Protein AF-A0A9C5ZL58-F1 (afdb_monomer_lite)

Radius of gyration: 23.56 Å; chains: 1; bounding box: 54×59×70 Å

Sequence (287 aa):
MPKELPDSLLSDRIVTILMKYFHSIHEMISGISNEGSRTVAQLAFYDTLGGYLNYYLIPITKYSYYAGQVSLQTVENVILLHRNCKKYLNVNGNGWRAPIKDVLRKLKSIHIEPLHMDESKGCSEASFCLHLDINSDQFHYDKEKMIVPLPIVDPEDHNNFLNNIWLPFKHKQTYDLRSDSSAYVLVKFYETVSKCYQYEHIDQNCFNNKFRNWLLENIHVHMNDEQFYPGLGAVLRIYEILKYDKKYTRHDEQYAGEEDANFDYKNADVNPEDENRSYMVESDSHG

Structure (mmCIF, N/CA/C/O backbone):
data_AF-A0A9C5ZL58-F1
#
_entry.id   AF-A0A9C5ZL58-F1
#
loop_
_atom_site.group_PDB
_atom_site.id
_atom_site.type_symbol
_atom_site.label_atom_id
_atom_site.label_alt_id
_atom_site.label_comp_id
_atom_site.label_asym_id
_atom_site.label_entity_id
_atom_site.label_seq_id
_atom_site.pdbx_PDB_ins_code
_atom_site.Cartn_x
_atom_site.Cartn_y
_atom_site.Cartn_z
_atom_site.occupancy
_atom_site.B_iso_or_equiv
_atom_site.auth_seq_id
_atom_site.auth_comp_id
_atom_site.auth_asym_id
_atom_site.auth_atom_id
_atom_site.pdbx_PDB_model_num
ATOM 1 N N . MET A 1 1 ? -23.114 0.728 13.364 1.00 61.00 1 MET A N 1
ATOM 2 C CA . MET A 1 1 ? -22.138 0.542 12.266 1.00 61.00 1 MET A CA 1
ATOM 3 C C . MET A 1 1 ? -22.862 0.568 10.928 1.00 61.00 1 MET A C 1
ATOM 5 O O . MET A 1 1 ? -24.072 0.346 10.953 1.00 61.00 1 MET A O 1
ATOM 9 N N . PRO A 1 2 ? -22.188 0.886 9.802 1.00 62.44 2 PRO A N 1
ATOM 10 C CA . PRO A 1 2 ? -22.800 0.789 8.476 1.00 62.44 2 PRO A CA 1
ATOM 11 C C . PRO A 1 2 ? -23.436 -0.593 8.291 1.00 62.44 2 PRO A C 1
ATOM 13 O O . PRO A 1 2 ? -22.824 -1.595 8.655 1.00 62.44 2 PRO A O 1
ATOM 16 N N . LYS A 1 3 ? -24.680 -0.642 7.798 1.00 61.75 3 LYS A N 1
ATOM 17 C CA . LYS A 1 3 ? -25.404 -1.910 7.588 1.00 61.75 3 LYS A CA 1
ATOM 18 C C . LYS A 1 3 ? -24.830 -2.718 6.423 1.00 61.75 3 LYS A C 1
ATOM 20 O O . LYS A 1 3 ? -24.927 -3.937 6.431 1.00 61.75 3 LYS A O 1
ATOM 25 N N . GLU A 1 4 ? -24.219 -2.028 5.467 1.00 73.38 4 GLU A N 1
ATOM 26 C CA . GLU A 1 4 ? -23.550 -2.607 4.310 1.00 73.38 4 GLU A CA 1
ATOM 27 C C . GLU A 1 4 ? -22.135 -2.037 4.233 1.00 73.38 4 GLU A C 1
ATOM 29 O O . GLU A 1 4 ? -21.917 -0.836 4.428 1.00 73.38 4 GLU A O 1
ATOM 34 N N . LEU A 1 5 ? -21.173 -2.924 3.998 1.00 78.94 5 LEU A N 1
ATOM 35 C CA . LEU A 1 5 ? -19.795 -2.556 3.714 1.00 78.94 5 LEU A CA 1
ATOM 36 C C . LEU A 1 5 ? -19.712 -2.213 2.222 1.00 78.94 5 LEU A C 1
ATOM 38 O O . LEU A 1 5 ? -20.223 -2.991 1.419 1.00 78.94 5 LEU A O 1
ATOM 42 N N . PRO A 1 6 ? -19.112 -1.079 1.820 1.00 79.31 6 PRO A N 1
ATOM 43 C CA . PRO A 1 6 ? -18.903 -0.806 0.405 1.00 79.31 6 PRO A CA 1
ATOM 44 C C . PRO A 1 6 ? -18.155 -1.955 -0.293 1.00 79.31 6 PRO A C 1
ATOM 46 O O . PRO A 1 6 ? -17.041 -2.312 0.088 1.00 79.31 6 PRO A O 1
ATOM 49 N N . ASP A 1 7 ? -18.742 -2.505 -1.354 1.00 84.38 7 ASP A N 1
ATOM 50 C CA . ASP A 1 7 ? -18.133 -3.575 -2.159 1.00 84.38 7 ASP A CA 1
ATOM 51 C C . ASP A 1 7 ? -17.225 -3.012 -3.279 1.00 84.38 7 ASP A C 1
ATOM 53 O O . ASP A 1 7 ? -17.104 -3.591 -4.364 1.00 84.38 7 ASP A O 1
ATOM 57 N N . SER A 1 8 ? -16.598 -1.858 -3.029 1.00 89.62 8 SER A N 1
ATOM 58 C CA . SER A 1 8 ? -15.648 -1.190 -3.922 1.00 89.62 8 SER A CA 1
ATOM 59 C C . SER A 1 8 ? -14.457 -0.620 -3.154 1.00 89.62 8 SER A C 1
ATOM 61 O O . SER A 1 8 ? -14.495 -0.471 -1.931 1.00 89.62 8 SER A O 1
ATOM 63 N N . LEU A 1 9 ? -13.413 -0.233 -3.888 1.00 92.81 9 LEU A N 1
ATOM 64 C CA . LEU A 1 9 ? -12.380 0.645 -3.343 1.00 92.81 9 LEU A CA 1
ATOM 65 C C . LEU A 1 9 ? -12.997 1.997 -2.934 1.00 92.81 9 LEU A C 1
ATOM 67 O O . LEU A 1 9 ? -14.071 2.387 -3.413 1.00 92.81 9 LEU A O 1
ATOM 71 N N . LEU A 1 10 ? -12.347 2.673 -1.991 1.00 94.69 10 LEU A N 1
ATOM 72 C CA . LEU A 1 10 ? -12.825 3.913 -1.388 1.00 94.69 10 LEU A CA 1
ATOM 73 C C . LEU A 1 10 ? -12.080 5.115 -1.962 1.00 94.69 10 LEU A C 1
ATOM 75 O O . LEU A 1 10 ? -10.949 5.008 -2.412 1.00 94.69 10 LEU A O 1
ATOM 79 N N . SER A 1 11 ? -12.705 6.286 -1.866 1.00 95.38 11 SER A N 1
ATOM 80 C CA . SER A 1 11 ? -12.047 7.572 -2.108 1.00 95.38 11 SER A CA 1
ATOM 81 C C . SER A 1 11 ? -11.837 8.333 -0.804 1.00 95.38 11 SER A C 1
ATOM 83 O O . SER A 1 11 ? -12.556 8.099 0.175 1.00 95.38 11 SER A O 1
ATOM 85 N N . ASP A 1 12 ? -10.928 9.314 -0.808 1.00 96.44 12 ASP A N 1
ATOM 86 C CA . ASP A 1 12 ? -10.719 10.235 0.323 1.00 96.44 12 ASP A CA 1
ATOM 87 C C . ASP A 1 12 ? -12.035 10.809 0.856 1.00 96.44 12 ASP A C 1
ATOM 89 O O . ASP A 1 12 ? -12.255 10.877 2.067 1.00 96.44 12 ASP A O 1
ATOM 93 N N . ARG A 1 13 ? -12.955 11.172 -0.046 1.00 95.69 13 ARG A N 1
ATOM 94 C CA . ARG A 1 13 ? -14.271 11.710 0.311 1.00 95.69 13 ARG A CA 1
ATOM 95 C C . ARG A 1 13 ? -15.075 10.729 1.163 1.00 95.69 13 ARG A C 1
ATOM 97 O O . ARG A 1 13 ? -15.638 11.136 2.178 1.00 95.69 13 ARG A O 1
ATOM 104 N N . ILE A 1 14 ? -15.153 9.463 0.755 1.00 94.19 14 ILE A N 1
ATOM 105 C CA . ILE A 1 14 ? -15.941 8.449 1.470 1.00 94.19 14 ILE A CA 1
ATOM 106 C C . ILE A 1 14 ? -15.308 8.135 2.824 1.00 94.19 14 ILE A C 1
ATOM 108 O O . ILE A 1 14 ? -16.013 8.139 3.835 1.00 94.19 14 ILE A O 1
ATOM 112 N N . VAL A 1 15 ? -13.986 7.946 2.872 1.00 96.06 15 VAL A N 1
ATOM 113 C CA . VAL A 1 15 ? -13.279 7.699 4.137 1.00 96.06 15 VAL A CA 1
ATOM 114 C C . VAL A 1 15 ? -13.461 8.883 5.088 1.00 96.06 15 VAL A C 1
ATOM 116 O O . VAL A 1 15 ? -13.802 8.691 6.252 1.00 96.06 15 VAL A O 1
ATOM 119 N N . THR A 1 16 ? -13.356 10.118 4.591 1.00 95.31 16 THR A N 1
ATOM 120 C CA . THR A 1 16 ? -13.580 11.333 5.390 1.00 95.31 16 THR A CA 1
ATOM 121 C C . THR A 1 16 ? -14.993 11.395 5.972 1.00 95.31 16 THR A C 1
ATOM 123 O O . THR A 1 16 ? -15.161 11.773 7.131 1.00 95.31 16 THR A O 1
ATOM 126 N N . ILE A 1 17 ? -16.021 11.017 5.205 1.00 95.19 17 ILE A N 1
ATOM 127 C CA . ILE A 1 17 ? -17.405 10.960 5.703 1.00 95.19 17 ILE A CA 1
ATOM 128 C C . ILE A 1 17 ? -17.534 9.934 6.833 1.00 95.19 17 ILE A C 1
ATOM 130 O O . ILE A 1 17 ? -18.126 10.247 7.865 1.00 95.19 17 ILE A O 1
ATOM 134 N N . LEU A 1 18 ? -16.947 8.743 6.677 1.00 94.94 18 LEU A N 1
ATOM 135 C CA . LEU A 1 18 ? -16.952 7.711 7.719 1.00 94.94 18 LEU A CA 1
ATOM 136 C C . LEU A 1 18 ? -16.241 8.188 8.992 1.00 94.94 18 LEU A C 1
ATOM 138 O O . LEU A 1 18 ? -16.778 8.048 10.088 1.00 94.94 18 LEU A O 1
ATOM 142 N N . MET A 1 19 ? -15.073 8.814 8.851 1.00 95.19 19 MET A N 1
ATOM 143 C CA . MET A 1 19 ? -14.311 9.355 9.980 1.00 95.19 19 MET A CA 1
ATOM 144 C C . MET A 1 19 ? -15.095 10.439 10.730 1.00 95.19 19 MET A C 1
ATOM 146 O O . MET A 1 19 ? -15.158 10.410 11.958 1.00 95.19 19 MET A O 1
ATOM 150 N N . LYS A 1 20 ? -15.760 11.351 10.006 1.00 95.88 20 LYS A N 1
ATOM 151 C CA . LYS A 1 20 ? -16.648 12.363 10.604 1.00 95.88 20 LYS A CA 1
ATOM 152 C C . LYS A 1 20 ? -17.836 11.730 11.321 1.00 95.88 20 LYS A C 1
ATOM 154 O O . LYS A 1 20 ? -18.156 12.139 12.428 1.00 95.88 20 LYS A O 1
ATOM 159 N N . TYR A 1 21 ? -18.450 10.709 10.727 1.00 95.50 21 TYR A N 1
ATOM 160 C CA . TYR A 1 21 ? -19.542 9.968 11.354 1.00 95.50 21 TYR A CA 1
ATOM 161 C C . TYR A 1 21 ? -19.116 9.339 12.691 1.00 95.50 21 TYR A C 1
ATOM 163 O O . TYR A 1 21 ? -19.815 9.491 13.693 1.00 95.50 21 TYR A O 1
ATOM 171 N N . PHE A 1 22 ? -17.949 8.691 12.743 1.00 96.00 22 PHE A N 1
ATOM 172 C CA . PHE A 1 22 ? -17.424 8.132 13.992 1.00 96.00 22 PHE A CA 1
ATOM 173 C C . PHE A 1 22 ? -17.097 9.213 15.023 1.00 96.00 22 PHE A C 1
ATOM 175 O O . PHE A 1 22 ? -17.387 9.033 16.205 1.00 96.00 22 PHE A O 1
ATOM 182 N N . HIS A 1 23 ? -16.555 10.349 14.581 1.00 96.25 23 HIS A N 1
ATOM 183 C CA . HIS A 1 23 ? -16.300 11.490 15.455 1.00 96.25 23 HIS A CA 1
ATOM 184 C C . HIS A 1 23 ? -17.592 12.029 16.085 1.00 96.25 23 HIS A C 1
ATOM 186 O O . HIS A 1 23 ? -17.655 12.172 17.302 1.00 96.25 23 HIS A O 1
ATOM 192 N N . SER A 1 24 ? -18.658 12.213 15.301 1.00 97.12 24 SER A N 1
ATOM 193 C CA . SER A 1 24 ? -19.949 12.686 15.820 1.00 97.12 24 SER A CA 1
ATOM 194 C C . SER A 1 24 ? -20.572 11.731 16.843 1.00 97.12 24 SER A C 1
ATOM 196 O O . SER A 1 24 ? -21.181 12.180 17.813 1.00 97.12 24 SER A O 1
ATOM 198 N N . ILE A 1 25 ? -20.407 10.412 16.676 1.00 96.31 25 ILE A N 1
ATOM 199 C CA . ILE A 1 25 ? -20.846 9.442 17.695 1.00 96.31 25 ILE A CA 1
ATOM 200 C C . ILE A 1 25 ? -20.029 9.605 18.977 1.00 96.31 25 ILE A C 1
ATOM 202 O O . ILE A 1 25 ? -20.598 9.625 20.067 1.00 96.31 25 ILE A O 1
ATOM 206 N N . HIS A 1 26 ? -18.706 9.739 18.862 1.00 95.50 26 HIS A N 1
ATOM 207 C CA . HIS A 1 26 ? -17.846 9.961 20.020 1.00 95.50 26 HIS A CA 1
ATOM 208 C C . HIS A 1 26 ? -18.230 11.233 20.792 1.00 95.50 26 HIS A C 1
ATOM 210 O O . HIS A 1 26 ? -18.304 11.194 22.022 1.00 95.50 26 HIS A O 1
ATOM 216 N N . GLU A 1 27 ? -18.508 12.340 20.098 1.00 96.88 27 GLU A N 1
ATOM 217 C CA . GLU A 1 27 ? -18.957 13.594 20.718 1.00 96.88 27 GLU A CA 1
ATOM 218 C C . GLU A 1 27 ? -20.294 13.414 21.447 1.00 96.88 27 GLU A C 1
ATOM 220 O O . GLU A 1 27 ? -20.431 13.815 22.605 1.00 96.88 27 GLU A O 1
ATOM 225 N N . MET A 1 28 ? -21.253 12.732 20.813 1.00 96.12 28 MET A N 1
ATOM 226 C CA . MET A 1 28 ? -22.555 12.436 21.414 1.00 96.12 28 MET A CA 1
ATOM 227 C C . MET A 1 28 ? -22.419 11.605 22.695 1.00 96.12 28 MET A C 1
ATOM 229 O O . MET A 1 28 ? -23.029 11.933 23.712 1.00 96.12 28 MET A O 1
ATOM 233 N N . ILE A 1 29 ? -21.595 10.554 22.671 1.00 96.25 29 ILE A N 1
ATOM 234 C CA . ILE A 1 29 ? -21.345 9.710 23.845 1.00 96.25 29 ILE A CA 1
ATOM 235 C C . ILE A 1 29 ? -20.630 10.510 24.940 1.00 96.25 29 ILE A C 1
ATOM 237 O O . ILE A 1 29 ? -20.968 10.393 26.117 1.00 96.25 29 ILE A O 1
ATOM 241 N N . SER A 1 30 ? -19.660 11.348 24.575 1.00 93.50 30 SER A N 1
ATOM 242 C CA . SER A 1 30 ? -18.911 12.168 25.533 1.00 93.50 30 SER A CA 1
ATOM 243 C C . SER A 1 30 ? -19.793 13.188 26.263 1.00 93.50 30 SER A C 1
ATOM 245 O O . SER A 1 30 ? -19.503 13.523 27.413 1.00 93.50 30 SER A O 1
ATOM 247 N N . GLY A 1 31 ? -20.898 13.616 25.642 1.00 95.00 31 GLY A N 1
ATOM 248 C CA . GLY A 1 31 ? -21.915 14.482 26.241 1.00 95.00 31 GLY A CA 1
ATOM 249 C C . GLY A 1 31 ? -22.853 13.806 27.253 1.00 95.00 31 GLY A C 1
ATOM 250 O O . GLY A 1 31 ? -23.632 14.502 27.905 1.00 95.00 31 GLY A O 1
ATOM 251 N N . ILE A 1 32 ? -22.801 12.477 27.424 1.00 95.81 32 ILE A N 1
ATOM 252 C CA . ILE A 1 32 ? -23.631 11.763 28.409 1.00 95.81 32 ILE A CA 1
ATOM 253 C C . ILE A 1 32 ? -23.259 12.218 29.829 1.00 95.81 32 ILE A C 1
ATOM 255 O O . ILE A 1 32 ? -22.113 12.086 30.260 1.00 95.81 32 ILE A O 1
ATOM 259 N N . SER A 1 33 ? -24.246 12.723 30.579 1.00 94.81 33 SER A N 1
ATOM 260 C CA . SER A 1 33 ? -24.026 13.294 31.918 1.00 94.81 33 SER A CA 1
ATOM 261 C C . SER A 1 33 ? -23.710 12.245 32.987 1.00 94.81 33 SER A C 1
ATOM 263 O O . SER A 1 33 ? -22.953 12.517 33.914 1.00 94.81 33 SER A O 1
ATOM 265 N N . ASN A 1 34 ? -24.292 11.047 32.880 1.00 96.25 34 ASN A N 1
ATOM 266 C CA . ASN A 1 34 ? -24.032 9.959 33.817 1.00 96.25 34 ASN A CA 1
ATOM 267 C C . ASN A 1 34 ? -22.699 9.276 33.480 1.00 96.25 34 ASN A C 1
ATOM 269 O O . ASN A 1 34 ? -22.575 8.641 32.434 1.00 96.25 34 ASN A O 1
ATOM 273 N N . GLU A 1 35 ? -21.725 9.371 34.384 1.00 94.69 35 GLU A N 1
ATOM 274 C CA . GLU A 1 35 ? -20.371 8.854 34.165 1.00 94.69 35 GLU A CA 1
ATOM 275 C C . GLU A 1 35 ? -20.337 7.342 33.903 1.00 94.69 35 GLU A C 1
ATOM 277 O O . GLU A 1 35 ? -19.689 6.909 32.955 1.00 94.69 35 GLU A O 1
ATOM 282 N N . GLY A 1 36 ? -21.076 6.542 34.678 1.00 95.69 36 GLY A N 1
ATOM 283 C CA . GLY A 1 36 ? -21.118 5.088 34.491 1.00 95.69 36 GLY A CA 1
ATOM 284 C C . GLY A 1 36 ? -21.665 4.691 33.117 1.00 95.69 36 GLY A C 1
ATOM 285 O O . GLY A 1 36 ? -21.068 3.879 32.412 1.00 95.69 36 GLY A O 1
ATOM 286 N N . SER A 1 37 ? -22.759 5.329 32.697 1.00 95.69 37 SER A N 1
ATOM 287 C CA . SER A 1 37 ? -23.377 5.108 31.384 1.00 95.69 37 SER A CA 1
ATOM 288 C C . SER A 1 37 ? -22.463 5.567 30.250 1.00 95.69 37 SER A C 1
ATOM 290 O O . SER A 1 37 ? -22.329 4.868 29.248 1.00 95.69 37 SER A O 1
ATOM 292 N N . ARG A 1 38 ? -21.794 6.716 30.421 1.00 96.88 38 ARG A N 1
ATOM 293 C CA . ARG A 1 38 ? -20.810 7.235 29.467 1.00 96.88 38 ARG A CA 1
ATOM 294 C C . ARG A 1 38 ? -19.660 6.255 29.281 1.00 96.88 38 ARG A C 1
ATOM 296 O O . ARG A 1 38 ? -19.345 5.922 28.145 1.00 96.88 38 ARG A O 1
ATOM 303 N N . THR A 1 39 ? -19.070 5.765 30.367 1.00 96.62 39 THR A N 1
ATOM 304 C CA . THR A 1 39 ? -17.938 4.831 30.316 1.00 96.62 39 THR A CA 1
ATOM 305 C C . THR A 1 39 ? -18.313 3.541 29.593 1.00 96.62 39 THR A C 1
ATOM 307 O O . THR A 1 39 ? -17.611 3.134 28.670 1.00 96.62 39 THR A O 1
ATOM 310 N N . VAL A 1 40 ? -19.452 2.927 29.934 1.00 96.81 40 VAL A N 1
ATOM 311 C CA . VAL A 1 40 ? -19.917 1.706 29.252 1.00 96.81 40 VAL A CA 1
ATOM 312 C C . VAL A 1 40 ? -20.172 1.968 27.764 1.00 96.81 40 VAL A C 1
ATOM 314 O O . VAL A 1 40 ? -19.736 1.184 26.921 1.00 96.81 40 VAL A O 1
ATOM 317 N N . ALA A 1 41 ? -20.817 3.087 27.423 1.00 97.12 41 ALA A N 1
ATOM 318 C CA . ALA A 1 41 ? -21.075 3.458 26.035 1.00 97.12 41 ALA A CA 1
ATOM 319 C C . ALA A 1 41 ? -19.780 3.708 25.242 1.00 97.12 41 ALA A C 1
ATOM 321 O O . ALA A 1 41 ? -19.677 3.271 24.097 1.00 97.12 41 ALA A O 1
ATOM 322 N N . GLN A 1 42 ? -18.779 4.365 25.839 1.00 97.12 42 GLN A N 1
ATOM 323 C CA . GLN A 1 42 ? -17.478 4.591 25.202 1.00 97.12 42 GLN A CA 1
ATOM 324 C C . GLN A 1 42 ? -16.741 3.273 24.954 1.00 97.12 42 GLN A C 1
ATOM 326 O O . GLN A 1 42 ? -16.265 3.060 23.840 1.00 97.12 42 GLN A O 1
ATOM 331 N N . LEU A 1 43 ? -16.684 2.374 25.943 1.00 96.38 43 LEU A N 1
ATOM 332 C CA . LEU A 1 43 ? -16.054 1.059 25.790 1.00 96.38 43 LEU A CA 1
ATOM 333 C C . LEU A 1 43 ? -16.714 0.254 24.663 1.00 96.38 43 LEU A C 1
ATOM 335 O O . LEU A 1 43 ? -16.028 -0.199 23.751 1.00 96.38 43 LEU A O 1
ATOM 339 N N . ALA A 1 44 ? -18.046 0.151 24.671 1.00 96.38 44 ALA A N 1
ATOM 340 C CA . ALA A 1 44 ? -18.784 -0.569 23.634 1.00 96.38 44 ALA A CA 1
ATOM 341 C C . ALA A 1 44 ? -18.582 0.047 22.238 1.00 96.38 44 ALA A C 1
ATOM 343 O O . ALA A 1 44 ? -18.417 -0.671 21.246 1.00 96.38 44 ALA A O 1
ATOM 344 N N . PHE A 1 45 ? -18.567 1.380 22.148 1.00 97.12 45 PHE A N 1
ATOM 345 C CA . PHE A 1 45 ? -18.332 2.087 20.894 1.00 97.12 45 PHE A CA 1
ATOM 346 C C . PHE A 1 45 ? -16.933 1.823 20.341 1.00 97.12 45 PHE A C 1
ATOM 348 O O . PHE A 1 45 ? -16.812 1.449 19.175 1.00 97.12 45 PHE A O 1
ATOM 355 N N . TYR A 1 46 ? -15.890 1.994 21.157 1.00 97.19 46 TYR A N 1
ATOM 356 C CA . TYR A 1 46 ? -14.513 1.801 20.713 1.00 97.19 46 TYR A CA 1
ATOM 357 C C . TYR A 1 46 ? -14.196 0.340 20.404 1.00 97.19 46 TYR A C 1
ATOM 359 O O . TYR A 1 46 ? -13.408 0.096 19.494 1.00 97.19 46 TYR A O 1
ATOM 367 N N . ASP A 1 47 ? -14.815 -0.619 21.098 1.00 95.88 47 ASP A N 1
ATOM 368 C CA . ASP A 1 47 ? -14.651 -2.042 20.786 1.00 95.88 47 ASP A CA 1
ATOM 369 C C . ASP A 1 47 ? -15.264 -2.377 19.421 1.00 95.88 47 ASP A C 1
ATOM 371 O O . ASP A 1 47 ? -14.600 -2.919 18.535 1.00 95.88 47 ASP A O 1
ATOM 375 N N . THR A 1 48 ? -16.496 -1.914 19.187 1.00 95.75 48 THR A N 1
ATOM 376 C CA . THR A 1 48 ? -17.171 -2.091 17.894 1.00 95.75 48 THR A CA 1
ATOM 377 C C . THR A 1 48 ? -16.418 -1.376 16.766 1.00 95.75 48 THR A C 1
ATOM 379 O O . THR A 1 48 ? -16.267 -1.917 15.668 1.00 95.75 48 THR A O 1
ATOM 382 N N . LEU A 1 49 ? -15.960 -0.141 17.006 1.00 96.88 49 LEU A N 1
ATOM 383 C CA . LEU A 1 49 ? -15.221 0.659 16.028 1.00 96.88 49 LEU A CA 1
ATOM 384 C C . LEU A 1 49 ? -13.874 0.018 15.712 1.00 96.88 49 LEU A C 1
ATOM 386 O O . LEU A 1 49 ? -13.559 -0.159 14.540 1.00 96.88 49 LEU A O 1
ATOM 390 N N . GLY A 1 50 ? -13.115 -0.376 16.731 1.00 96.88 50 GLY A N 1
ATOM 391 C CA . GLY A 1 50 ? -11.846 -1.072 16.566 1.00 96.88 50 GLY A CA 1
ATOM 392 C C . GLY A 1 50 ? -11.997 -2.341 15.731 1.00 96.88 50 GLY A C 1
ATOM 393 O O . GLY A 1 50 ? -11.282 -2.499 14.744 1.00 96.88 50 GLY A O 1
ATOM 394 N N . GLY A 1 51 ? -13.008 -3.165 16.023 1.00 96.12 51 GLY A N 1
ATOM 395 C CA . GLY A 1 51 ? -13.322 -4.355 15.230 1.00 96.12 51 GLY A CA 1
ATOM 396 C C . GLY A 1 51 ? -13.663 -4.052 13.766 1.00 96.12 51 GLY A C 1
ATOM 397 O O . GLY A 1 51 ? -13.165 -4.728 12.865 1.00 96.12 51 GLY A O 1
ATOM 398 N N . TYR A 1 52 ? -14.457 -3.009 13.504 1.00 96.00 52 TYR A N 1
ATOM 399 C CA . TYR A 1 52 ? -14.774 -2.561 12.141 1.00 96.00 52 TYR A CA 1
ATOM 400 C C . TYR A 1 52 ? -13.533 -2.067 11.380 1.00 96.00 52 TYR A C 1
ATOM 402 O O . TYR A 1 52 ? -13.339 -2.407 10.209 1.00 96.00 52 TYR A O 1
ATOM 410 N N . LEU A 1 53 ? -12.682 -1.277 12.042 1.00 96.50 53 LEU A N 1
ATOM 411 C CA . LEU A 1 53 ? -11.441 -0.763 11.465 1.00 96.50 53 LEU A CA 1
ATOM 412 C C . LEU A 1 53 ? -10.476 -1.903 11.132 1.00 96.50 53 LEU A C 1
ATOM 414 O O . LEU A 1 53 ? -9.943 -1.928 10.024 1.00 96.50 53 LEU A O 1
ATOM 418 N N . ASN A 1 54 ? -10.302 -2.845 12.062 1.00 95.69 54 ASN A N 1
ATOM 419 C CA . ASN A 1 54 ? -9.407 -3.989 11.922 1.00 95.69 54 ASN A CA 1
ATOM 420 C C . ASN A 1 54 ? -9.839 -4.919 10.785 1.00 95.69 54 ASN A C 1
ATOM 422 O O . ASN A 1 54 ? -9.040 -5.255 9.916 1.00 95.69 54 ASN A O 1
ATOM 426 N N . TYR A 1 55 ? -11.117 -5.309 10.776 1.00 94.69 55 TYR A N 1
ATOM 427 C CA . TYR A 1 55 ? -11.642 -6.249 9.792 1.00 94.69 55 TYR A CA 1
ATOM 428 C C . TYR A 1 55 ? -11.695 -5.653 8.386 1.00 94.69 55 TYR A C 1
ATOM 430 O O . TYR A 1 55 ? -11.310 -6.322 7.433 1.00 94.69 55 TYR A O 1
ATOM 438 N N . TYR A 1 56 ? -12.206 -4.426 8.247 1.00 94.50 56 TYR A N 1
ATOM 439 C CA . TYR A 1 56 ? -12.612 -3.887 6.951 1.00 94.50 56 TYR A CA 1
ATOM 440 C C . TYR A 1 56 ? -11.895 -2.586 6.593 1.00 94.50 56 TYR A C 1
ATOM 442 O O . TYR A 1 56 ? -11.216 -2.530 5.568 1.00 94.50 56 TYR A O 1
ATOM 450 N N . LEU A 1 57 ? -12.027 -1.524 7.400 1.00 95.81 57 LEU A N 1
ATOM 451 C CA . LEU A 1 57 ? -11.653 -0.192 6.910 1.00 95.81 57 LEU A CA 1
ATOM 452 C C . LEU A 1 57 ? -10.149 -0.062 6.650 1.00 95.81 57 LEU A C 1
ATOM 454 O O . LEU A 1 57 ? -9.779 0.550 5.651 1.00 95.81 57 LEU A O 1
ATOM 458 N N . ILE A 1 58 ? -9.287 -0.638 7.494 1.00 96.69 58 ILE A N 1
ATOM 459 C CA . ILE A 1 58 ? -7.833 -0.588 7.283 1.00 96.69 58 ILE A CA 1
ATOM 460 C C . ILE A 1 58 ? -7.441 -1.305 5.984 1.00 96.69 58 ILE A C 1
ATOM 462 O O . ILE A 1 58 ? -6.876 -0.629 5.122 1.00 96.69 58 ILE A O 1
ATOM 466 N N . PRO A 1 59 ? -7.754 -2.603 5.776 1.00 95.81 59 PRO A N 1
ATOM 467 C CA . PRO A 1 59 ? -7.398 -3.285 4.531 1.00 95.81 59 PRO A CA 1
ATOM 468 C C . PRO A 1 59 ? -7.913 -2.573 3.280 1.00 95.81 59 PRO A C 1
ATOM 470 O O . PRO A 1 59 ? -7.145 -2.331 2.350 1.00 95.81 59 PRO A O 1
ATOM 473 N N . ILE A 1 60 ? -9.185 -2.159 3.270 1.00 95.75 60 ILE A N 1
ATOM 474 C CA . ILE A 1 60 ? -9.762 -1.483 2.104 1.00 95.75 60 ILE A CA 1
ATOM 475 C C . ILE A 1 60 ? -9.080 -0.137 1.848 1.00 95.75 60 ILE A C 1
ATOM 477 O O . ILE A 1 60 ? -8.770 0.183 0.701 1.00 95.75 60 ILE A O 1
ATOM 481 N N . THR A 1 61 ? -8.807 0.651 2.890 1.00 96.94 61 THR A N 1
ATOM 482 C CA . THR A 1 61 ? -8.172 1.970 2.735 1.00 96.94 61 THR A CA 1
ATOM 483 C C . THR A 1 61 ? -6.719 1.835 2.266 1.00 96.94 61 THR A C 1
ATOM 485 O O . THR A 1 61 ? -6.303 2.594 1.392 1.00 96.94 61 THR A O 1
ATOM 488 N N . LYS A 1 62 ? -5.975 0.823 2.743 1.00 97.44 62 LYS A N 1
ATOM 489 C CA . LYS A 1 62 ? -4.627 0.490 2.241 1.00 97.44 62 LYS A CA 1
ATOM 490 C C . LYS A 1 62 ? -4.647 0.160 0.751 1.00 97.44 62 LYS A C 1
ATOM 492 O O . LYS A 1 62 ? -3.913 0.767 -0.020 1.00 97.44 62 LYS A O 1
ATOM 497 N N . TYR A 1 63 ? -5.527 -0.744 0.326 1.00 96.56 63 TYR A N 1
ATOM 498 C CA . TYR A 1 63 ? -5.660 -1.092 -1.091 1.00 96.56 63 TYR A CA 1
ATOM 499 C C . TYR A 1 63 ? -6.136 0.082 -1.947 1.00 96.56 63 TYR A C 1
ATOM 501 O O . TYR A 1 63 ? -5.678 0.248 -3.073 1.00 96.56 63 TYR A O 1
ATOM 509 N N . SER A 1 64 ? -7.004 0.936 -1.406 1.00 97.25 64 SER A N 1
ATOM 510 C CA . SER A 1 64 ? -7.447 2.153 -2.090 1.00 97.25 64 SER A CA 1
ATOM 511 C C . SER A 1 64 ? -6.294 3.148 -2.271 1.00 97.25 64 SER A C 1
ATOM 513 O O . SER A 1 64 ? -6.194 3.786 -3.315 1.00 97.25 64 SER A O 1
ATOM 515 N N . TYR A 1 65 ? -5.369 3.233 -1.311 1.00 98.31 65 TYR A N 1
ATOM 516 C CA . TYR A 1 65 ? -4.120 3.992 -1.443 1.00 98.31 65 TYR A CA 1
ATOM 517 C C . TYR A 1 65 ? -3.160 3.372 -2.463 1.00 98.31 65 TYR A C 1
ATOM 519 O O . TYR A 1 65 ? -2.626 4.073 -3.324 1.00 98.31 65 TYR A O 1
ATOM 527 N N . TYR A 1 66 ? -3.000 2.047 -2.455 1.00 97.94 66 TYR A N 1
ATOM 528 C CA . TYR A 1 66 ? -2.213 1.340 -3.470 1.00 97.94 66 TYR A CA 1
ATOM 529 C C . TYR A 1 66 ? -2.830 1.438 -4.877 1.00 97.94 66 TYR A C 1
ATOM 531 O O . TYR A 1 66 ? -2.109 1.354 -5.865 1.00 97.94 66 TYR A O 1
ATOM 539 N N . ALA A 1 67 ? -4.138 1.685 -4.987 1.00 96.56 67 ALA A N 1
ATOM 540 C CA . ALA A 1 67 ? -4.832 2.035 -6.230 1.00 96.56 67 ALA A CA 1
ATOM 541 C C . ALA A 1 67 ? -4.745 3.530 -6.594 1.00 96.56 67 ALA A C 1
ATOM 543 O O . ALA A 1 67 ? -5.152 3.935 -7.684 1.00 96.56 67 ALA A O 1
ATOM 544 N N . GLY A 1 68 ? -4.225 4.370 -5.698 1.00 96.44 68 GLY A N 1
ATOM 545 C CA . GLY A 1 68 ? -4.154 5.819 -5.876 1.00 96.44 68 GLY A CA 1
ATOM 546 C C . GLY A 1 68 ? -5.516 6.518 -5.808 1.00 96.44 68 GLY A C 1
ATOM 547 O O . GLY A 1 68 ? -5.699 7.536 -6.465 1.00 96.44 68 GLY A O 1
ATOM 548 N N . GLN A 1 69 ? -6.489 5.962 -5.083 1.00 96.06 69 GLN A N 1
ATOM 549 C CA . GLN A 1 69 ? -7.816 6.563 -4.861 1.00 96.06 69 GLN A CA 1
ATOM 550 C C . GLN A 1 69 ? -7.943 7.295 -3.519 1.00 96.06 69 GLN A C 1
ATOM 552 O O . GLN A 1 69 ? -8.869 8.083 -3.316 1.00 96.06 69 GLN A O 1
ATOM 557 N N . VAL A 1 70 ? -7.036 6.994 -2.591 1.00 97.50 70 VAL A N 1
ATOM 558 C CA . VAL A 1 70 ? -6.974 7.582 -1.253 1.00 97.50 70 VAL A CA 1
ATOM 559 C C . VAL A 1 70 ? -5.583 8.159 -1.043 1.00 97.50 70 VAL A C 1
ATOM 561 O O . VAL A 1 70 ? -4.597 7.550 -1.452 1.00 97.50 70 VAL A O 1
ATOM 564 N N . SER A 1 71 ? -5.501 9.316 -0.394 1.00 98.12 71 SER A N 1
ATOM 565 C CA . SER A 1 71 ? -4.244 9.963 -0.019 1.00 98.12 71 SER A CA 1
ATOM 566 C C . SER A 1 71 ? -3.556 9.285 1.171 1.00 98.12 71 SER A C 1
ATOM 568 O O . SER A 1 71 ? -4.201 8.665 2.016 1.00 98.12 71 SER A O 1
ATOM 570 N N . LEU A 1 72 ? -2.235 9.464 1.282 1.00 98.25 72 LEU A N 1
ATOM 571 C CA . LEU A 1 72 ? -1.439 8.948 2.402 1.00 98.25 72 LEU A CA 1
ATOM 572 C C . LEU A 1 72 ? -2.011 9.393 3.758 1.00 98.25 72 LEU A C 1
ATOM 574 O O . LEU A 1 72 ? -2.287 8.564 4.623 1.00 98.25 72 LEU A O 1
ATOM 578 N N . GLN A 1 73 ? -2.292 10.693 3.881 1.00 98.00 73 GLN A N 1
ATOM 579 C CA . GLN A 1 73 ? -2.840 11.299 5.092 1.00 98.00 73 GLN A CA 1
ATOM 580 C C . GLN A 1 73 ? -4.146 10.625 5.541 1.00 98.00 73 GLN A C 1
ATOM 582 O O . GLN A 1 73 ? -4.376 10.412 6.732 1.00 98.00 73 GLN A O 1
ATOM 587 N N . THR A 1 74 ? -5.023 10.269 4.603 1.00 98.19 74 THR A N 1
ATOM 588 C CA . THR A 1 74 ? -6.281 9.591 4.928 1.00 98.19 74 THR A CA 1
ATOM 589 C C . THR A 1 74 ? -6.045 8.188 5.483 1.00 98.19 74 THR A C 1
ATOM 591 O O . THR A 1 74 ? -6.688 7.820 6.469 1.00 98.19 74 THR A O 1
ATOM 594 N N . VAL A 1 75 ? -5.112 7.413 4.916 1.00 98.06 75 VAL A N 1
ATOM 595 C CA . VAL A 1 75 ? -4.758 6.084 5.451 1.00 98.06 75 VAL A CA 1
ATOM 596 C C . VAL A 1 75 ? -4.180 6.211 6.859 1.00 98.06 75 VAL A C 1
ATOM 598 O O . VAL A 1 75 ? -4.604 5.502 7.772 1.00 98.06 75 VAL A O 1
ATOM 601 N N . GLU A 1 76 ? -3.249 7.145 7.055 1.00 97.69 76 GLU A N 1
ATOM 602 C CA . GLU A 1 76 ? -2.614 7.406 8.349 1.00 97.69 76 GLU A CA 1
ATOM 603 C C . GLU A 1 76 ? -3.638 7.782 9.417 1.00 97.69 76 GLU A C 1
ATOM 605 O O . GLU A 1 76 ? -3.588 7.255 10.527 1.00 97.69 76 GLU A O 1
ATOM 610 N N . ASN A 1 77 ? -4.620 8.620 9.076 1.00 98.00 77 ASN A N 1
ATOM 611 C CA . ASN A 1 77 ? -5.705 8.993 9.981 1.00 98.00 77 ASN A CA 1
ATOM 612 C C . ASN A 1 77 ? -6.557 7.783 10.400 1.00 98.00 77 ASN A C 1
ATOM 614 O O . ASN A 1 77 ? -6.936 7.670 11.569 1.00 98.00 77 ASN A O 1
ATOM 618 N N . VAL A 1 78 ? -6.841 6.860 9.476 1.00 98.25 78 VAL A N 1
ATOM 619 C CA . VAL A 1 78 ? -7.565 5.612 9.779 1.00 98.25 78 VAL A CA 1
ATOM 620 C C . VAL A 1 78 ? -6.734 4.707 10.695 1.00 98.25 78 VAL A C 1
ATOM 622 O O . VAL A 1 78 ? -7.245 4.206 11.701 1.00 98.25 78 VAL A O 1
ATOM 625 N N . ILE A 1 79 ? -5.442 4.530 10.399 1.00 97.56 79 ILE A N 1
ATOM 626 C CA . ILE A 1 79 ? -4.518 3.737 11.227 1.00 97.56 79 ILE A CA 1
ATOM 627 C C . ILE A 1 79 ? -4.373 4.358 12.623 1.00 97.56 79 ILE A C 1
ATOM 629 O O . ILE A 1 79 ? -4.386 3.641 13.628 1.00 97.56 79 ILE A O 1
ATOM 633 N N . LEU A 1 80 ? -4.276 5.685 12.712 1.00 97.81 80 LEU A N 1
ATOM 634 C CA . LEU A 1 80 ? -4.199 6.422 13.970 1.00 97.81 80 LEU A CA 1
ATOM 635 C C . LEU A 1 80 ? -5.468 6.230 14.804 1.00 97.81 80 LEU A C 1
ATOM 637 O O . LEU A 1 80 ? -5.370 5.949 15.998 1.00 97.81 80 LEU A O 1
ATOM 641 N N . LEU A 1 81 ? -6.653 6.308 14.193 1.00 97.81 81 LEU A N 1
ATOM 642 C CA . LEU A 1 81 ? -7.911 6.044 14.891 1.00 97.81 81 LEU A CA 1
ATOM 643 C C . LEU A 1 81 ? -7.960 4.617 15.449 1.00 97.81 81 LEU A C 1
ATOM 645 O O . LEU A 1 81 ? -8.347 4.426 16.601 1.00 97.81 81 LEU A O 1
ATOM 649 N N . HIS A 1 82 ? -7.511 3.621 14.687 1.00 97.50 82 HIS A N 1
ATOM 650 C CA . HIS A 1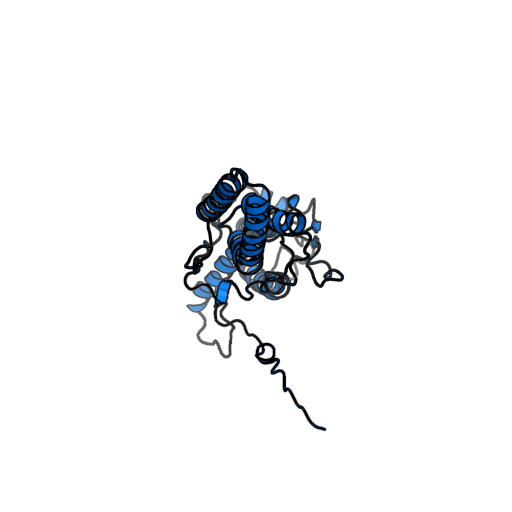 82 ? -7.436 2.241 15.166 1.00 97.50 82 HIS A CA 1
ATOM 651 C C . HIS A 1 82 ? -6.461 2.078 16.340 1.00 97.50 82 HIS A C 1
ATOM 653 O O . HIS A 1 82 ? -6.793 1.438 17.340 1.00 97.50 82 HIS A O 1
ATOM 659 N N . ARG A 1 83 ? -5.283 2.714 16.276 1.00 97.06 83 ARG A N 1
ATOM 660 C CA . ARG A 1 83 ? -4.335 2.765 17.406 1.00 97.06 83 ARG A CA 1
ATOM 661 C C . ARG A 1 83 ? -4.959 3.429 18.634 1.00 97.06 83 ARG A C 1
ATOM 663 O O . ARG A 1 83 ? -4.777 2.929 19.742 1.00 97.06 83 ARG A O 1
ATOM 670 N N . ASN A 1 84 ? -5.733 4.497 18.448 1.00 96.69 84 ASN A N 1
ATOM 671 C CA . ASN A 1 84 ? -6.447 5.166 19.534 1.00 96.69 84 ASN A CA 1
ATOM 672 C C . ASN A 1 84 ? -7.516 4.263 20.162 1.00 96.69 84 ASN A C 1
ATOM 674 O O . ASN A 1 84 ? -7.620 4.243 21.385 1.00 96.69 84 ASN A O 1
ATOM 678 N N . CYS A 1 85 ? -8.242 3.467 19.367 1.00 97.12 85 CYS A N 1
ATOM 679 C CA . CYS A 1 85 ? -9.184 2.468 19.887 1.00 97.12 85 CYS A CA 1
ATOM 680 C C . CYS A 1 85 ? -8.459 1.441 20.771 1.00 97.12 85 CYS A C 1
ATOM 682 O O . CYS A 1 85 ? -8.849 1.232 21.918 1.00 97.12 85 CYS A O 1
ATOM 684 N N . LYS A 1 86 ? -7.354 0.864 20.273 1.00 96.69 86 LYS A N 1
ATOM 685 C CA . LYS A 1 86 ? -6.523 -0.090 21.030 1.00 96.69 86 LYS A CA 1
ATOM 686 C C . LYS A 1 86 ? -6.013 0.503 22.342 1.00 96.69 86 LYS A C 1
ATOM 688 O O . LYS A 1 86 ? -6.144 -0.117 23.394 1.00 96.69 86 LYS A O 1
ATOM 693 N N . LYS A 1 87 ? -5.484 1.729 22.285 1.00 97.25 87 LYS A N 1
ATOM 694 C CA . LYS A 1 87 ? -4.977 2.454 23.456 1.00 97.25 87 LYS A CA 1
ATOM 695 C C . LYS A 1 87 ? -6.078 2.740 24.476 1.00 97.25 87 LYS A C 1
ATOM 697 O O . LYS A 1 87 ? -5.850 2.545 25.662 1.00 97.25 87 LYS A O 1
ATOM 702 N N . TYR A 1 88 ? -7.245 3.201 24.027 1.00 95.88 88 TYR A N 1
ATOM 703 C CA . TYR A 1 88 ? -8.359 3.543 24.912 1.00 95.88 88 TYR A CA 1
ATOM 704 C C . TYR A 1 88 ? -8.902 2.313 25.651 1.00 95.88 88 TYR A C 1
ATOM 706 O O . TYR A 1 88 ? -9.145 2.373 26.851 1.00 95.88 88 TYR A O 1
ATOM 714 N N . LEU A 1 89 ? -9.045 1.189 24.947 1.00 96.00 89 LEU A N 1
ATOM 715 C CA . LEU A 1 89 ? -9.537 -0.068 25.517 1.00 96.00 89 LEU A CA 1
ATOM 716 C C . LEU A 1 89 ? -8.461 -0.861 26.271 1.00 96.00 89 LEU A C 1
ATOM 718 O O . LEU A 1 89 ? -8.788 -1.842 26.932 1.00 96.00 89 LEU A O 1
ATOM 722 N N . ASN A 1 90 ? -7.191 -0.464 26.151 1.00 96.25 90 ASN A N 1
ATOM 723 C CA . ASN A 1 90 ? -6.036 -1.216 26.637 1.00 96.25 90 ASN A CA 1
ATOM 724 C C . ASN A 1 90 ? -6.000 -2.666 26.104 1.00 96.25 90 ASN A C 1
ATOM 726 O O . ASN A 1 90 ? -5.812 -3.623 26.854 1.00 96.25 90 ASN A O 1
ATOM 730 N N . VAL A 1 91 ? -6.197 -2.824 24.791 1.00 93.38 91 VAL A N 1
ATOM 731 C CA . VAL A 1 91 ? -6.181 -4.122 24.095 1.00 93.38 91 VAL A CA 1
ATOM 732 C C . VAL A 1 91 ? -5.148 -4.136 22.973 1.00 93.38 91 VAL A C 1
ATOM 734 O O . VAL A 1 91 ? -4.797 -3.102 22.405 1.00 93.38 91 VAL A O 1
ATOM 737 N N . ASN A 1 92 ? -4.699 -5.330 22.596 1.00 88.56 92 ASN A N 1
ATOM 738 C CA . ASN A 1 92 ? -3.847 -5.537 21.423 1.00 88.56 92 ASN A CA 1
ATOM 739 C C . ASN A 1 92 ? -4.643 -5.780 20.124 1.00 88.56 92 ASN A C 1
ATOM 741 O O . ASN A 1 92 ? -4.061 -5.724 19.046 1.00 88.56 92 ASN A O 1
ATOM 745 N N . GLY A 1 93 ? -5.964 -5.978 20.220 1.00 87.38 93 GLY A N 1
ATOM 746 C CA . GLY A 1 93 ? -6.851 -6.250 19.085 1.00 87.38 93 GLY A CA 1
ATOM 747 C C . GLY A 1 93 ? -7.086 -7.737 18.799 1.00 87.38 93 GLY A C 1
ATOM 748 O O . GLY A 1 93 ? -7.847 -8.046 17.891 1.00 87.38 93 GLY A O 1
ATOM 749 N N . ASN A 1 94 ? -6.518 -8.663 19.586 1.00 85.50 94 ASN A N 1
ATOM 750 C CA . ASN A 1 94 ? -6.643 -10.112 19.350 1.00 85.50 94 ASN A CA 1
ATOM 751 C C . ASN A 1 94 ? -8.088 -10.639 19.406 1.00 85.50 94 ASN A C 1
ATOM 753 O O . ASN A 1 94 ? -8.376 -11.689 18.842 1.00 85.50 94 ASN A O 1
ATOM 757 N N . GLY A 1 95 ? -8.991 -9.938 20.100 1.00 88.88 95 GLY A N 1
ATOM 758 C CA . GLY A 1 95 ? -10.415 -10.284 20.149 1.00 88.88 95 GLY A CA 1
ATOM 759 C C . GLY A 1 95 ? -11.216 -9.807 18.933 1.00 88.88 95 GLY A C 1
ATOM 760 O O . GLY A 1 95 ? -12.371 -10.193 18.769 1.00 88.88 95 GLY A O 1
ATOM 761 N N . TRP A 1 96 ? -10.632 -8.965 18.079 1.00 95.44 96 TRP A N 1
ATOM 762 C CA . TRP A 1 96 ? -11.296 -8.476 16.878 1.00 95.44 96 TRP A CA 1
ATOM 763 C C . TRP A 1 96 ? -11.139 -9.453 15.724 1.00 95.44 96 TRP A C 1
ATOM 765 O O . TRP A 1 96 ? -10.135 -10.149 15.586 1.00 95.44 96 TRP A O 1
ATOM 775 N N . ARG A 1 97 ? -12.145 -9.474 14.847 1.00 93.56 97 ARG A N 1
ATOM 776 C CA . ARG A 1 97 ? -12.109 -10.287 13.632 1.00 93.56 97 ARG A CA 1
ATOM 777 C C . ARG A 1 97 ? -10.871 -9.935 12.806 1.00 93.56 97 ARG A C 1
ATOM 779 O O . ARG A 1 97 ? -10.628 -8.755 12.548 1.00 93.56 97 ARG A O 1
ATOM 786 N N . ALA A 1 98 ? -10.134 -10.961 12.381 1.00 92.38 98 ALA A N 1
ATOM 787 C CA . ALA A 1 98 ? -8.925 -10.811 11.579 1.00 92.38 98 ALA A CA 1
ATOM 788 C C . ALA A 1 98 ? -9.186 -9.995 10.297 1.00 92.38 98 ALA A C 1
ATOM 790 O O . ALA A 1 98 ? -10.272 -10.133 9.726 1.00 92.38 98 ALA A O 1
ATOM 791 N N . PRO A 1 99 ? -8.222 -9.181 9.829 1.00 93.38 99 PRO A N 1
ATOM 792 C CA . PRO A 1 99 ? -8.381 -8.356 8.635 1.00 93.38 99 PRO A CA 1
ATOM 793 C C . PRO A 1 99 ? -8.834 -9.147 7.402 1.00 93.38 99 PRO A C 1
ATOM 795 O O . PRO A 1 99 ? -8.422 -10.289 7.183 1.00 93.38 99 PRO A O 1
ATOM 798 N N . ILE A 1 100 ? -9.677 -8.535 6.568 1.00 91.31 100 ILE A N 1
ATOM 799 C CA . ILE A 1 100 ? -10.065 -9.107 5.279 1.00 91.31 100 ILE A CA 1
ATOM 800 C C . ILE A 1 100 ? -8.827 -9.277 4.382 1.00 91.31 100 ILE A C 1
ATOM 802 O O . ILE A 1 100 ? -8.203 -8.307 3.963 1.00 91.31 100 ILE A O 1
ATOM 806 N N . LYS A 1 101 ? -8.494 -10.534 4.076 1.00 88.06 101 LYS A N 1
ATOM 807 C CA . LYS A 1 101 ? -7.490 -10.902 3.064 1.00 88.06 101 LYS A CA 1
ATOM 808 C C . LYS A 1 101 ? -8.076 -10.843 1.654 1.00 88.06 101 LYS A C 1
ATOM 810 O O . LYS A 1 101 ? -9.300 -10.929 1.512 1.00 88.06 101 LYS A O 1
ATOM 815 N N . ASP A 1 102 ? -7.216 -10.738 0.646 1.00 84.94 102 ASP A N 1
ATOM 816 C CA . ASP A 1 102 ? -7.576 -10.756 -0.782 1.00 84.94 102 ASP A CA 1
ATOM 817 C C . ASP A 1 102 ? -8.631 -9.712 -1.135 1.00 84.94 102 ASP A C 1
ATOM 819 O O . ASP A 1 102 ? -9.649 -9.997 -1.771 1.00 84.94 102 ASP A O 1
ATOM 823 N N . VAL A 1 103 ? -8.388 -8.480 -0.679 1.00 88.75 103 VAL A N 1
ATOM 824 C CA . VAL A 1 103 ? -9.306 -7.346 -0.831 1.00 88.75 103 VAL A CA 1
ATOM 825 C C . VAL A 1 103 ? -9.815 -7.242 -2.263 1.00 88.75 103 VAL A C 1
ATOM 827 O O . VAL A 1 103 ? -11.023 -7.237 -2.481 1.00 88.75 103 VAL A O 1
ATOM 830 N N . LEU A 1 104 ? -8.912 -7.231 -3.244 1.00 86.25 104 LEU A N 1
ATOM 831 C CA . LEU A 1 104 ? -9.289 -7.075 -4.646 1.00 86.25 104 LEU A CA 1
ATOM 832 C C . LEU A 1 104 ? -10.201 -8.217 -5.124 1.00 86.25 104 LEU A C 1
ATOM 834 O O . LEU A 1 104 ? -11.172 -7.963 -5.820 1.00 86.25 104 LEU A O 1
ATOM 838 N N . ARG A 1 105 ? -10.009 -9.458 -4.674 1.00 84.81 105 ARG A N 1
ATOM 839 C CA . ARG A 1 105 ? -10.885 -10.575 -5.064 1.00 84.81 105 ARG A CA 1
ATOM 840 C C . ARG A 1 105 ? -12.300 -10.460 -4.490 1.00 84.81 105 ARG A C 1
ATOM 842 O O . ARG A 1 105 ? -13.259 -10.908 -5.116 1.00 84.81 105 ARG A O 1
ATOM 849 N N . LYS A 1 106 ? -12.434 -9.883 -3.293 1.00 85.62 106 LYS A N 1
ATOM 850 C CA . LYS A 1 106 ? -13.709 -9.792 -2.560 1.00 85.62 106 LYS A CA 1
ATOM 851 C C . LYS A 1 106 ? -14.569 -8.601 -2.972 1.00 85.62 106 LYS A C 1
ATOM 853 O O . LYS A 1 106 ? -15.781 -8.637 -2.770 1.00 85.62 106 LYS A O 1
ATOM 858 N N . LEU A 1 107 ? -13.973 -7.561 -3.549 1.00 86.25 107 LEU A N 1
ATOM 859 C CA . LEU A 1 107 ? -14.713 -6.396 -4.029 1.00 86.25 107 LEU A CA 1
ATOM 860 C C . LEU A 1 107 ? -15.444 -6.719 -5.339 1.00 86.25 107 LEU A C 1
ATOM 862 O O . LEU A 1 107 ? -14.887 -7.305 -6.266 1.00 86.25 107 LEU A O 1
ATOM 866 N N . LYS A 1 108 ? -16.711 -6.305 -5.437 1.00 82.12 108 LYS A N 1
ATOM 867 C CA . LYS A 1 108 ? -17.543 -6.536 -6.631 1.00 82.12 108 LYS A CA 1
ATOM 868 C C . LYS A 1 108 ? -17.195 -5.583 -7.768 1.00 82.12 108 LYS A C 1
ATOM 870 O O . LYS A 1 108 ? -17.293 -5.966 -8.932 1.00 82.12 108 LYS A O 1
ATOM 875 N N . SER A 1 109 ? -16.811 -4.352 -7.431 1.00 79.19 109 SER A N 1
ATOM 876 C CA . SER A 1 109 ? -16.491 -3.297 -8.390 1.00 79.19 109 SER A CA 1
ATOM 877 C C . SER A 1 109 ? -15.106 -2.729 -8.111 1.00 79.19 109 SER A C 1
ATOM 879 O O . SER A 1 109 ? -14.918 -1.946 -7.179 1.00 79.19 109 SER A O 1
ATOM 881 N N . ILE A 1 110 ? -14.144 -3.101 -8.952 1.00 86.00 110 ILE A N 1
ATOM 882 C CA . ILE A 1 110 ? -12.782 -2.573 -8.921 1.00 86.00 110 ILE A CA 1
ATOM 883 C C . ILE A 1 110 ? -12.579 -1.758 -10.186 1.00 86.00 110 ILE A C 1
ATOM 885 O O . ILE A 1 110 ? -12.687 -2.277 -11.295 1.00 86.00 110 ILE A O 1
ATOM 889 N N . HIS A 1 111 ? -12.275 -0.483 -10.004 1.00 88.62 111 HIS A N 1
ATOM 890 C CA . HIS A 1 111 ? -11.819 0.379 -11.077 1.00 88.62 111 HIS A CA 1
ATOM 891 C C . HIS A 1 111 ? -10.521 1.026 -10.623 1.00 88.62 111 HIS A C 1
ATOM 893 O O . HIS A 1 111 ? -10.515 1.752 -9.634 1.00 88.62 111 HIS A O 1
ATOM 899 N N . ILE A 1 112 ? -9.425 0.730 -11.308 1.00 91.81 112 ILE A N 1
ATOM 900 C CA . ILE A 1 112 ? -8.121 1.322 -11.035 1.00 91.81 112 ILE A CA 1
ATOM 901 C C . ILE A 1 112 ? -7.757 2.109 -12.282 1.00 91.81 112 ILE A C 1
ATOM 903 O O . ILE A 1 112 ? -7.793 1.587 -13.393 1.00 91.81 112 ILE A O 1
ATOM 907 N N . GLU A 1 113 ? -7.491 3.393 -12.090 1.00 90.38 113 GLU A N 1
ATOM 908 C CA . GLU A 1 113 ? -7.096 4.269 -13.180 1.00 90.38 113 GLU A CA 1
ATOM 909 C C . GLU A 1 113 ? -5.637 3.958 -13.552 1.00 90.38 113 GLU A C 1
ATOM 911 O O . GLU A 1 113 ? -4.791 3.942 -12.652 1.00 90.38 113 GLU A O 1
ATOM 916 N N . PRO A 1 114 ? -5.309 3.696 -14.830 1.00 89.38 114 PRO A N 1
ATOM 917 C CA . PRO A 1 114 ? -3.916 3.536 -15.244 1.00 89.38 114 PRO A CA 1
ATOM 918 C C . PRO A 1 114 ? -3.126 4.830 -14.984 1.00 89.38 114 PRO A C 1
ATOM 920 O O . PRO A 1 114 ? -3.714 5.904 -14.835 1.00 89.38 114 PRO A O 1
ATOM 923 N N . LEU A 1 115 ? -1.790 4.760 -14.905 1.00 86.94 115 LEU A N 1
ATOM 924 C CA . LEU A 1 115 ? -1.007 6.003 -14.855 1.00 86.94 115 LEU A CA 1
ATOM 925 C C . LEU A 1 115 ? -1.209 6.778 -16.165 1.00 86.94 115 LEU A C 1
ATOM 927 O O . LEU A 1 115 ? -1.189 6.214 -17.259 1.00 86.94 115 LEU A O 1
ATOM 931 N N . HIS A 1 116 ? -1.400 8.085 -16.056 1.00 81.81 116 HIS A N 1
ATOM 932 C CA . HIS A 1 116 ? -1.435 8.946 -17.229 1.00 81.81 116 HIS A CA 1
ATOM 933 C C . HIS A 1 116 ? -0.001 9.309 -17.584 1.00 81.81 116 HIS A C 1
ATOM 935 O O . HIS A 1 116 ? 0.624 10.129 -16.918 1.00 81.81 116 HIS A O 1
ATOM 941 N N . MET A 1 117 ? 0.534 8.662 -18.614 1.00 73.88 117 MET A N 1
ATOM 942 C CA . MET A 1 117 ? 1.778 9.100 -19.233 1.00 73.88 117 MET A CA 1
ATOM 943 C C . MET A 1 117 ? 1.402 10.213 -20.209 1.00 73.88 117 MET A C 1
ATOM 945 O O . MET A 1 117 ? 0.730 9.937 -21.197 1.00 73.88 117 MET A O 1
ATOM 949 N N . ASP A 1 118 ? 1.758 11.468 -19.920 1.00 65.31 118 ASP A N 1
ATOM 950 C CA . ASP A 1 118 ? 1.480 12.586 -20.830 1.00 65.31 118 ASP A CA 1
ATOM 951 C C . ASP A 1 118 ? 2.050 12.277 -22.226 1.00 65.31 118 ASP A C 1
ATOM 953 O O . ASP A 1 118 ? 3.259 12.335 -22.444 1.00 65.31 118 ASP A O 1
ATOM 957 N N . GLU A 1 119 ? 1.183 11.971 -23.194 1.00 57.88 119 GLU A N 1
ATOM 958 C CA . GLU A 1 119 ? 1.592 11.614 -24.562 1.00 57.88 119 GLU A CA 1
ATOM 959 C C . GLU A 1 119 ? 2.072 12.822 -25.390 1.00 57.88 119 GLU A C 1
ATOM 961 O O . GLU A 1 119 ? 2.342 12.697 -26.584 1.00 57.88 119 GLU A O 1
ATOM 966 N N . SER A 1 120 ? 2.173 14.026 -24.816 1.00 44.72 120 SER A N 1
ATOM 967 C CA . SER A 1 120 ? 2.228 15.245 -25.627 1.00 44.72 120 SER A CA 1
ATOM 968 C C . SER A 1 120 ? 3.409 16.172 -25.340 1.00 44.72 120 SER A C 1
ATOM 970 O O . SER A 1 120 ? 3.561 16.717 -24.249 1.00 44.72 120 SER A O 1
ATOM 972 N N . LYS A 1 121 ? 4.132 16.430 -26.442 1.00 45.50 121 LYS A N 1
ATOM 973 C CA . LYS A 1 121 ? 5.322 17.271 -26.662 1.00 45.50 121 LYS A CA 1
ATOM 974 C C . LYS A 1 121 ? 6.599 16.537 -26.296 1.00 45.50 121 LYS A C 1
ATOM 976 O O . LYS A 1 121 ? 6.997 16.527 -25.140 1.00 45.50 121 LYS A O 1
ATOM 981 N N . GLY A 1 122 ? 7.181 15.909 -27.326 1.00 48.72 122 GLY A N 1
ATOM 982 C CA . GLY A 1 122 ? 8.332 15.016 -27.245 1.00 48.72 122 GLY A CA 1
ATOM 983 C C . GLY A 1 122 ? 9.295 15.424 -26.147 1.00 48.72 122 GLY A C 1
ATOM 984 O O . GLY A 1 122 ? 9.640 16.605 -26.068 1.00 48.72 122 GLY A O 1
ATOM 985 N N . CYS A 1 123 ? 9.658 14.455 -25.299 1.00 51.56 123 CYS A N 1
ATOM 986 C CA . CYS A 1 123 ? 10.651 14.612 -24.245 1.00 51.56 123 CYS A CA 1
ATOM 987 C C . CYS A 1 123 ? 11.865 15.324 -24.848 1.00 51.56 123 CYS A C 1
ATOM 989 O O . CYS A 1 123 ? 12.694 14.720 -25.509 1.00 51.56 123 CYS A O 1
ATOM 991 N N . SER A 1 124 ? 11.908 16.646 -24.714 1.00 53.75 124 SER A N 1
ATOM 992 C CA . SER A 1 124 ? 12.969 17.476 -25.289 1.00 53.75 124 SER A CA 1
ATOM 993 C C . SER A 1 124 ? 14.116 17.602 -24.292 1.00 53.75 124 SER A C 1
ATOM 995 O O . SER A 1 124 ? 15.164 18.158 -24.602 1.00 53.75 124 SER A O 1
ATOM 997 N N . GLU A 1 125 ? 13.915 17.078 -23.083 1.00 57.84 125 GLU A N 1
ATOM 998 C CA . GLU A 1 125 ? 14.897 17.053 -22.025 1.00 57.84 125 GLU A CA 1
ATOM 999 C C . GLU A 1 125 ? 15.370 15.621 -21.779 1.00 57.84 125 GLU A C 1
ATOM 1001 O O . GLU A 1 125 ? 14.632 14.786 -21.258 1.00 57.84 125 GLU A O 1
ATOM 1006 N N . ALA A 1 126 ? 16.663 15.390 -22.010 1.00 67.19 126 ALA A N 1
ATOM 1007 C CA . ALA A 1 126 ? 17.411 14.238 -21.500 1.00 67.19 126 ALA A CA 1
ATOM 1008 C C . ALA A 1 126 ? 17.393 14.131 -19.955 1.00 67.19 126 ALA A C 1
ATOM 1010 O O . ALA A 1 126 ? 18.019 13.240 -19.379 1.00 67.19 126 ALA A O 1
ATOM 1011 N N . SER A 1 127 ? 16.726 15.065 -19.261 1.00 75.12 127 SER A N 1
ATOM 1012 C CA . SER A 1 127 ? 16.739 15.216 -17.809 1.00 75.12 127 SER A CA 1
ATOM 1013 C C . SER A 1 127 ? 16.275 13.943 -17.104 1.00 75.12 127 SER A C 1
ATOM 1015 O O . SER A 1 127 ? 16.891 13.555 -16.117 1.00 75.12 127 SER A O 1
ATOM 1017 N N . PHE A 1 128 ? 15.281 13.217 -17.623 1.00 83.25 128 PHE A N 1
ATOM 1018 C CA . PHE A 1 128 ? 14.817 11.959 -17.018 1.00 83.25 128 PHE A CA 1
ATOM 1019 C C . PHE A 1 128 ? 15.893 10.866 -17.018 1.00 83.25 128 PHE A C 1
ATOM 1021 O O . PHE A 1 128 ? 16.140 10.263 -15.975 1.00 83.25 128 PHE A O 1
ATOM 1028 N N . CYS A 1 129 ? 16.602 10.681 -18.132 1.00 86.69 129 CYS A N 1
ATOM 1029 C CA . CYS A 1 129 ? 17.721 9.742 -18.220 1.00 86.69 129 CYS A CA 1
ATOM 1030 C C . CYS A 1 129 ? 18.890 10.133 -17.304 1.00 86.69 129 CYS A C 1
ATOM 1032 O O . CYS A 1 129 ? 19.541 9.273 -16.715 1.00 86.69 129 CYS A O 1
ATOM 1034 N N . LEU A 1 130 ? 19.130 11.434 -17.101 1.00 86.94 130 LEU A N 1
ATOM 1035 C CA . LEU A 1 130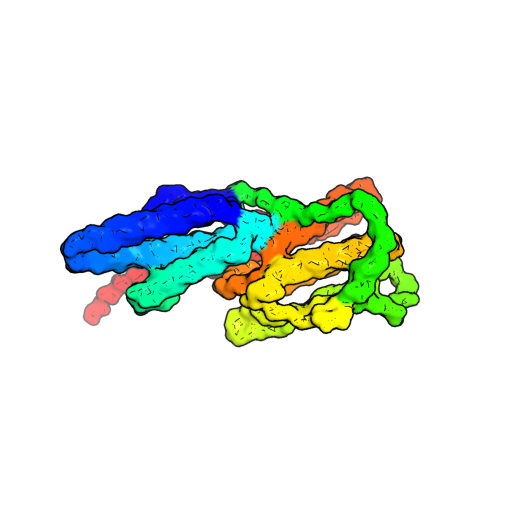 ? 20.165 11.906 -16.175 1.00 86.94 130 LEU A CA 1
ATOM 1036 C C . LEU A 1 130 ? 19.882 11.542 -14.712 1.00 86.94 130 LEU A C 1
ATOM 1038 O O . LEU A 1 130 ? 20.832 11.438 -13.938 1.00 86.94 130 LEU A O 1
ATOM 1042 N N . HIS A 1 131 ? 18.621 11.318 -14.334 1.00 88.62 131 HIS A N 1
ATOM 1043 C CA . HIS A 1 131 ? 18.260 10.888 -12.982 1.00 88.62 131 HIS A CA 1
ATOM 1044 C C . HIS A 1 131 ? 18.485 9.394 -12.738 1.00 88.62 131 HIS A C 1
ATOM 1046 O O . HIS A 1 131 ? 18.468 8.984 -11.576 1.00 88.62 131 HIS A O 1
ATOM 1052 N N . LEU A 1 132 ? 18.689 8.593 -13.786 1.00 90.75 132 LEU A N 1
ATOM 1053 C CA . LEU A 1 132 ? 18.767 7.137 -13.710 1.00 90.75 132 LEU A CA 1
ATOM 1054 C C . LEU A 1 132 ? 20.203 6.640 -13.820 1.00 90.75 132 LEU A C 1
ATOM 1056 O O . LEU A 1 132 ? 21.013 7.192 -14.563 1.00 90.75 132 LEU A O 1
ATOM 1060 N N . ASP A 1 133 ? 20.510 5.580 -13.087 1.00 86.94 133 ASP A N 1
ATOM 1061 C CA . ASP A 1 133 ? 21.743 4.830 -13.278 1.00 86.94 133 ASP A CA 1
ATOM 1062 C C . ASP A 1 133 ? 21.575 3.914 -14.500 1.00 86.94 133 ASP A C 1
ATOM 1064 O O . ASP A 1 133 ? 20.941 2.859 -14.433 1.00 86.94 133 ASP A O 1
ATOM 1068 N N . ILE A 1 134 ? 22.025 4.407 -15.655 1.00 82.44 134 ILE A N 1
ATOM 1069 C CA . ILE A 1 134 ? 21.880 3.742 -16.953 1.00 82.44 134 ILE A CA 1
ATOM 1070 C C . ILE A 1 134 ? 23.060 2.796 -17.151 1.00 82.44 134 ILE A C 1
ATOM 1072 O O . ILE A 1 134 ? 24.212 3.182 -16.944 1.00 82.44 134 ILE A O 1
ATOM 1076 N N . ASN A 1 135 ? 22.783 1.581 -17.626 1.00 70.31 135 ASN A N 1
ATOM 1077 C CA . ASN A 1 135 ? 23.801 0.581 -17.947 1.00 70.31 135 ASN A CA 1
ATOM 1078 C C . ASN A 1 135 ? 24.629 1.007 -19.178 1.00 70.31 135 ASN A C 1
ATOM 1080 O O . ASN A 1 135 ? 24.407 0.524 -20.286 1.00 70.31 135 ASN A O 1
ATOM 1084 N N . SER A 1 136 ? 25.600 1.907 -18.994 1.00 56.03 136 SER A N 1
ATOM 1085 C CA . SER A 1 136 ? 26.495 2.383 -20.064 1.00 56.03 136 SER A CA 1
ATOM 1086 C C . SER A 1 136 ? 27.487 1.316 -20.550 1.00 56.03 136 SER A C 1
ATOM 1088 O O . SER A 1 136 ? 28.048 1.457 -21.633 1.00 56.03 136 SER A O 1
ATOM 1090 N N . ASP A 1 137 ? 27.709 0.249 -19.779 1.00 49.31 137 ASP A N 1
ATOM 1091 C CA . ASP A 1 137 ? 28.776 -0.728 -20.048 1.00 49.31 137 ASP A CA 1
ATOM 1092 C C . ASP A 1 137 ? 28.270 -2.063 -20.625 1.00 49.31 137 ASP A C 1
ATOM 1094 O O . ASP A 1 137 ? 29.061 -2.955 -20.923 1.00 49.31 137 ASP A O 1
ATOM 1098 N N . GLN A 1 138 ? 26.957 -2.211 -20.843 1.00 48.59 138 GLN A N 1
ATOM 1099 C CA . GLN A 1 138 ? 26.347 -3.424 -21.410 1.00 48.59 138 GLN A CA 1
ATOM 1100 C C . GLN A 1 138 ? 25.761 -3.198 -22.811 1.00 48.59 138 GLN A C 1
ATOM 1102 O O . GLN A 1 138 ? 24.726 -3.759 -23.167 1.00 48.59 138 GLN A O 1
ATOM 1107 N N . PHE A 1 139 ? 26.455 -2.434 -23.662 1.00 47.25 139 PHE A N 1
ATOM 1108 C CA . PHE A 1 139 ? 26.176 -2.385 -25.106 1.00 47.25 139 PHE A CA 1
ATOM 1109 C C . PHE A 1 139 ? 26.602 -3.685 -25.822 1.00 47.25 139 PHE A C 1
ATOM 1111 O O . PHE A 1 139 ? 27.217 -3.651 -26.888 1.00 47.25 139 PHE A O 1
ATOM 1118 N N . HIS A 1 140 ? 26.288 -4.852 -25.256 1.00 44.28 140 HIS A N 1
ATOM 1119 C CA . HIS A 1 140 ? 26.346 -6.102 -26.000 1.00 44.28 140 HIS A CA 1
ATOM 1120 C C . HIS A 1 140 ? 25.098 -6.218 -26.885 1.00 44.28 140 HIS A C 1
ATOM 1122 O O . HIS A 1 140 ? 24.012 -5.748 -26.553 1.00 44.28 140 HIS A O 1
ATOM 1128 N N . TYR A 1 141 ? 25.307 -6.758 -28.082 1.00 44.25 141 TYR A N 1
ATOM 1129 C CA . TYR A 1 141 ? 24.402 -6.771 -29.233 1.00 44.25 141 TYR A CA 1
ATOM 1130 C C . TYR A 1 141 ? 23.164 -7.676 -29.060 1.00 44.25 141 TYR A C 1
ATOM 1132 O O . TYR A 1 141 ? 22.781 -8.367 -29.999 1.00 44.25 141 TYR A O 1
ATOM 1140 N N . ASP A 1 142 ? 22.506 -7.663 -27.904 1.00 47.06 142 ASP A N 1
ATOM 1141 C CA . ASP A 1 142 ? 21.232 -8.357 -27.738 1.00 47.06 142 ASP A CA 1
ATOM 1142 C C . ASP A 1 142 ? 20.066 -7.440 -28.093 1.00 47.06 142 ASP A C 1
ATOM 1144 O O . ASP A 1 142 ? 20.042 -6.253 -27.774 1.00 47.06 142 ASP A O 1
ATOM 1148 N N . LYS A 1 143 ? 19.085 -8.002 -28.799 1.00 47.53 143 LYS A N 1
ATOM 1149 C CA . LYS A 1 143 ? 17.849 -7.324 -29.220 1.00 47.53 143 LYS A CA 1
ATOM 1150 C C . LYS A 1 143 ? 16.883 -7.056 -28.050 1.00 47.53 143 LYS A C 1
ATOM 1152 O O . LYS A 1 143 ? 15.827 -6.480 -28.265 1.00 47.53 143 LYS A O 1
ATOM 1157 N N . GLU A 1 144 ? 17.268 -7.411 -26.822 1.00 59.59 144 GLU A N 1
ATOM 1158 C CA . GLU A 1 144 ? 16.506 -7.252 -25.574 1.00 59.59 144 GLU A CA 1
ATOM 1159 C C . GLU A 1 144 ? 17.108 -6.170 -24.654 1.00 59.59 144 GLU A C 1
ATOM 1161 O O . GLU A 1 144 ? 17.315 -6.384 -23.457 1.00 59.59 144 GLU A O 1
ATOM 1166 N N . LYS A 1 145 ? 17.451 -5.003 -25.209 1.00 70.44 145 LYS A N 1
ATOM 1167 C CA . LYS A 1 145 ? 18.194 -3.962 -24.483 1.00 70.44 145 LYS A CA 1
ATOM 1168 C C . LYS A 1 145 ? 17.355 -3.313 -23.385 1.00 70.44 145 LYS A C 1
ATOM 1170 O O . LYS A 1 145 ? 16.559 -2.418 -23.647 1.00 70.44 145 LYS A O 1
ATOM 1175 N N . MET A 1 146 ? 17.595 -3.712 -22.140 1.00 87.19 146 MET A N 1
ATOM 1176 C CA . MET A 1 146 ? 17.217 -2.905 -20.985 1.00 87.19 146 MET A CA 1
ATOM 1177 C C . MET A 1 146 ? 18.317 -1.884 -20.701 1.00 87.19 146 MET A C 1
ATOM 1179 O O . MET A 1 146 ? 19.444 -2.259 -20.384 1.00 87.19 146 MET A O 1
ATOM 1183 N N . ILE A 1 147 ? 17.988 -0.596 -20.771 1.00 88.31 147 ILE A N 1
ATOM 1184 C CA . ILE A 1 147 ? 18.928 0.487 -20.438 1.00 88.31 147 ILE A CA 1
ATOM 1185 C C . ILE A 1 147 ? 18.954 0.826 -18.943 1.00 88.31 147 ILE A C 1
ATOM 1187 O O . ILE A 1 147 ? 19.900 1.449 -18.469 1.00 88.31 147 ILE A O 1
ATOM 1191 N N . VAL A 1 148 ? 17.945 0.383 -18.191 1.00 91.12 148 VAL A N 1
ATOM 1192 C CA . VAL A 1 148 ? 17.817 0.601 -16.744 1.00 91.12 148 VAL A CA 1
ATOM 1193 C C . VAL A 1 148 ? 17.643 -0.756 -16.056 1.00 91.12 148 VAL A C 1
ATOM 1195 O O . VAL A 1 148 ? 16.813 -1.548 -16.522 1.00 91.12 148 VAL A O 1
ATOM 1198 N N . PRO A 1 149 ? 18.388 -1.054 -14.975 1.00 92.06 149 PRO A N 1
ATOM 1199 C CA . PRO A 1 149 ? 18.211 -2.293 -14.228 1.00 92.06 149 PRO A CA 1
ATOM 1200 C C . PRO A 1 149 ? 16.883 -2.311 -13.453 1.00 92.06 149 PRO A C 1
ATOM 1202 O O . PRO A 1 149 ? 16.248 -1.280 -13.227 1.00 92.06 149 PRO A O 1
ATOM 1205 N N . LEU A 1 150 ? 16.447 -3.504 -13.046 1.00 93.94 150 LEU A N 1
ATOM 1206 C CA . LEU A 1 150 ? 15.280 -3.644 -12.174 1.00 93.94 150 LEU A CA 1
ATOM 1207 C C . LEU A 1 150 ? 15.605 -3.160 -10.754 1.00 93.94 150 LEU A C 1
ATOM 1209 O O . LEU A 1 150 ? 16.765 -3.210 -10.337 1.00 93.94 150 LEU A O 1
ATOM 1213 N N . PRO A 1 151 ? 14.589 -2.743 -9.985 1.00 96.81 151 PRO A N 1
ATOM 1214 C CA . PRO A 1 151 ? 14.740 -2.549 -8.552 1.00 96.81 151 PRO A CA 1
ATOM 1215 C C . PRO A 1 151 ? 15.176 -3.817 -7.816 1.00 96.81 151 PRO A C 1
ATOM 1217 O O . PRO A 1 151 ? 14.940 -4.937 -8.269 1.00 96.81 151 PRO A O 1
ATOM 1220 N N . ILE A 1 152 ? 15.755 -3.629 -6.633 1.00 95.81 152 ILE A N 1
ATOM 1221 C CA . ILE A 1 152 ? 16.144 -4.714 -5.729 1.00 95.81 152 ILE A CA 1
ATOM 1222 C C . ILE A 1 152 ? 15.498 -4.427 -4.376 1.00 95.81 152 ILE A C 1
ATOM 1224 O O . ILE A 1 152 ? 15.661 -3.334 -3.842 1.00 95.81 152 ILE A O 1
ATOM 1228 N N . VAL A 1 153 ? 14.744 -5.377 -3.830 1.00 95.44 153 VAL A N 1
ATOM 1229 C CA . VAL A 1 153 ? 14.207 -5.264 -2.467 1.00 95.44 153 VAL A CA 1
ATOM 1230 C C . VAL A 1 153 ? 15.237 -5.841 -1.500 1.00 95.44 153 VAL A C 1
ATOM 1232 O O . VAL A 1 153 ? 15.817 -6.892 -1.776 1.00 95.44 153 VAL A O 1
ATOM 1235 N N . ASP A 1 154 ? 15.477 -5.157 -0.382 1.00 94.62 154 ASP A N 1
ATOM 1236 C CA . ASP A 1 154 ? 16.223 -5.750 0.729 1.00 94.62 154 ASP A CA 1
ATOM 1237 C C . ASP A 1 154 ? 15.485 -6.999 1.248 1.00 94.62 154 ASP A C 1
ATOM 1239 O O . ASP A 1 154 ? 14.259 -7.082 1.134 1.00 94.62 154 ASP A O 1
ATOM 1243 N N . PRO A 1 155 ? 16.190 -7.954 1.877 1.00 93.38 155 PRO A N 1
ATOM 1244 C CA . PRO A 1 155 ? 15.536 -9.068 2.549 1.00 93.38 155 PRO A CA 1
ATOM 1245 C C . PRO A 1 155 ? 14.459 -8.590 3.530 1.00 93.38 155 PRO A C 1
ATOM 1247 O O . PRO A 1 155 ? 14.617 -7.561 4.200 1.00 93.38 155 PRO A O 1
ATOM 1250 N N . GLU A 1 156 ? 13.380 -9.363 3.623 1.00 94.00 156 GLU A N 1
ATOM 1251 C CA . GLU A 1 156 ? 12.316 -9.139 4.597 1.00 94.00 156 GLU A CA 1
ATOM 1252 C C . GLU A 1 156 ? 12.872 -9.083 6.028 1.00 94.00 156 GLU A C 1
ATOM 1254 O O . GLU A 1 156 ? 13.896 -9.693 6.357 1.00 94.00 156 GLU A O 1
ATOM 1259 N N . ASP A 1 157 ? 12.196 -8.335 6.903 1.00 92.44 157 ASP A N 1
ATOM 1260 C CA . ASP A 1 157 ? 12.562 -8.323 8.317 1.00 92.44 157 ASP A CA 1
ATOM 1261 C C . ASP A 1 157 ? 12.103 -9.596 9.055 1.00 92.44 157 ASP A C 1
ATOM 1263 O O . ASP A 1 157 ? 11.495 -10.503 8.498 1.00 92.44 157 ASP A O 1
ATOM 1267 N N . HIS A 1 158 ? 12.370 -9.656 10.360 1.00 92.56 158 HIS A N 1
ATOM 1268 C CA . HIS A 1 158 ? 11.985 -10.778 11.222 1.00 92.56 158 HIS A CA 1
ATOM 1269 C C . HIS A 1 158 ? 10.471 -11.067 11.290 1.00 92.56 158 HIS A C 1
ATOM 1271 O O . HIS A 1 158 ? 10.092 -12.119 11.799 1.00 92.56 158 HIS A O 1
ATOM 1277 N N . ASN A 1 159 ? 9.617 -10.149 10.825 1.00 92.19 159 ASN A N 1
ATOM 1278 C CA . ASN A 1 159 ? 8.167 -10.327 10.747 1.00 92.19 159 ASN A CA 1
ATOM 1279 C C . ASN A 1 159 ? 7.695 -10.629 9.314 1.00 92.19 159 ASN A C 1
ATOM 1281 O O . ASN A 1 159 ? 6.493 -10.579 9.065 1.00 92.19 159 ASN A O 1
ATOM 1285 N N . ASN A 1 160 ? 8.617 -10.938 8.394 1.00 93.62 160 ASN A N 1
ATOM 1286 C CA . ASN A 1 160 ? 8.357 -11.163 6.969 1.00 93.62 160 ASN A CA 1
ATOM 1287 C C . ASN A 1 160 ? 7.772 -9.926 6.259 1.00 93.62 160 ASN A C 1
ATOM 1289 O O . ASN A 1 160 ? 6.960 -10.034 5.343 1.00 93.62 160 ASN A O 1
ATOM 1293 N N . PHE A 1 161 ? 8.137 -8.721 6.714 1.00 95.38 161 PHE A N 1
ATOM 1294 C CA . PHE A 1 161 ? 7.661 -7.466 6.135 1.00 95.38 161 PHE A CA 1
ATOM 1295 C C . PHE A 1 161 ? 8.731 -6.809 5.262 1.00 95.38 161 PHE A C 1
ATOM 1297 O O . PHE A 1 161 ? 9.899 -6.723 5.652 1.00 95.38 161 PHE A O 1
ATOM 1304 N N . LEU A 1 162 ? 8.302 -6.199 4.150 1.00 95.88 162 LEU A N 1
ATOM 1305 C CA . LEU A 1 162 ? 9.163 -5.381 3.284 1.00 95.88 162 LEU A CA 1
ATOM 1306 C C . LEU A 1 162 ? 9.892 -4.287 4.065 1.00 95.88 162 LEU A C 1
ATOM 1308 O O . LEU A 1 162 ? 9.290 -3.630 4.918 1.00 95.88 162 LEU A O 1
ATOM 1312 N N . ASN A 1 163 ? 11.168 -4.072 3.758 1.00 93.50 163 ASN A N 1
ATOM 1313 C CA . ASN A 1 163 ? 12.003 -3.037 4.362 1.00 93.50 163 ASN A CA 1
ATOM 1314 C C . ASN A 1 163 ? 12.381 -1.978 3.315 1.00 93.50 163 ASN A C 1
ATOM 1316 O O . ASN A 1 163 ? 11.505 -1.259 2.825 1.00 93.50 163 ASN A O 1
ATOM 1320 N N . ASN A 1 164 ? 13.661 -1.882 2.950 1.00 97.19 164 ASN A N 1
ATOM 1321 C CA . ASN A 1 164 ? 14.096 -0.928 1.953 1.00 97.19 164 ASN A CA 1
ATOM 1322 C C . ASN A 1 164 ? 13.991 -1.513 0.551 1.00 97.19 164 ASN A C 1
ATOM 1324 O O . ASN A 1 164 ? 14.033 -2.722 0.330 1.00 97.19 164 ASN A O 1
ATOM 1328 N N . ILE A 1 165 ? 13.926 -0.606 -0.407 1.00 97.75 165 ILE A N 1
ATOM 1329 C CA . ILE A 1 165 ? 14.081 -0.885 -1.820 1.00 97.75 165 ILE A CA 1
ATOM 1330 C C . ILE A 1 165 ? 15.237 -0.056 -2.366 1.00 97.75 165 ILE A C 1
ATOM 1332 O O . ILE A 1 165 ? 15.355 1.141 -2.085 1.00 97.75 165 ILE A O 1
ATOM 1336 N N . TRP A 1 166 ? 16.084 -0.695 -3.159 1.00 97.62 166 TRP A N 1
ATOM 1337 C CA . TRP A 1 166 ? 17.045 -0.041 -4.023 1.00 97.62 166 TRP A CA 1
ATOM 1338 C C . TRP A 1 166 ? 16.399 0.231 -5.385 1.00 97.62 166 TRP A C 1
ATOM 1340 O O . TRP A 1 166 ? 15.889 -0.674 -6.050 1.00 97.62 166 TRP A O 1
ATOM 1350 N N . LEU A 1 167 ? 16.418 1.496 -5.790 1.00 96.94 167 LEU A N 1
ATOM 1351 C CA . LEU A 1 167 ? 15.944 1.986 -7.074 1.00 96.94 167 LEU A CA 1
ATOM 1352 C C . LEU A 1 167 ? 17.123 2.599 -7.843 1.00 96.94 167 LEU A C 1
ATOM 1354 O O . LEU A 1 167 ? 17.853 3.398 -7.252 1.00 96.94 167 LEU A O 1
ATOM 1358 N N . PRO A 1 168 ? 17.283 2.295 -9.145 1.00 94.69 168 PRO A N 1
ATOM 1359 C CA . PRO A 1 168 ? 18.376 2.797 -9.984 1.00 94.69 168 PRO A CA 1
ATOM 1360 C C . PRO A 1 168 ? 18.299 4.299 -10.321 1.00 94.69 168 PRO A C 1
ATOM 1362 O O . PRO A 1 168 ? 18.312 4.707 -11.479 1.00 94.69 168 PRO A O 1
ATOM 1365 N N . PHE A 1 169 ? 18.231 5.160 -9.308 1.00 94.69 169 PHE A N 1
ATOM 1366 C CA . PHE A 1 169 ? 18.453 6.599 -9.442 1.00 94.69 169 PHE A CA 1
ATOM 1367 C C . PHE A 1 169 ? 19.934 6.939 -9.209 1.00 94.69 169 PHE A C 1
ATOM 1369 O O . PHE A 1 169 ? 20.612 6.268 -8.443 1.00 94.69 169 PHE A O 1
ATOM 1376 N N . LYS A 1 170 ? 20.466 8.022 -9.781 1.00 90.38 170 LYS A N 1
ATOM 1377 C CA . LYS A 1 170 ? 21.889 8.379 -9.578 1.00 90.38 170 LYS A CA 1
ATOM 1378 C C . LYS A 1 170 ? 22.224 8.911 -8.182 1.00 90.38 170 LYS A C 1
ATOM 1380 O O . LYS A 1 170 ? 23.350 8.761 -7.725 1.00 90.38 170 LYS A O 1
ATOM 1385 N N . HIS A 1 171 ? 21.288 9.599 -7.526 1.00 87.44 171 HIS A N 1
ATOM 1386 C CA . HIS A 1 171 ? 21.596 10.386 -6.320 1.00 87.44 171 HIS A CA 1
ATOM 1387 C C . HIS A 1 171 ? 21.162 9.731 -5.009 1.00 87.44 171 HIS A C 1
ATOM 1389 O O . HIS A 1 171 ? 21.906 9.749 -4.033 1.00 87.44 171 HIS A O 1
ATOM 1395 N N . LYS A 1 172 ? 19.949 9.178 -4.966 1.00 92.06 172 LYS A N 1
ATOM 1396 C CA . LYS A 1 172 ? 19.419 8.454 -3.810 1.00 92.06 172 LYS A CA 1
ATOM 1397 C C . LYS A 1 172 ? 18.832 7.157 -4.323 1.00 92.06 172 LYS A C 1
ATOM 1399 O O . LYS A 1 172 ? 17.867 7.198 -5.072 1.00 92.06 172 LYS A O 1
ATOM 1404 N N . GLN A 1 173 ? 19.417 6.042 -3.914 1.00 94.31 173 GLN A N 1
ATOM 1405 C CA . GLN A 1 173 ? 19.026 4.734 -4.425 1.00 94.31 173 GLN A CA 1
ATOM 1406 C C . GLN A 1 173 ? 18.203 3.934 -3.422 1.00 94.31 173 GLN A C 1
ATOM 1408 O O . GLN A 1 173 ? 17.287 3.235 -3.823 1.00 94.31 173 GLN A O 1
ATOM 1413 N N . THR A 1 174 ? 18.462 4.075 -2.124 1.00 97.00 174 THR A N 1
ATOM 1414 C CA . THR A 1 174 ? 17.761 3.305 -1.090 1.00 97.00 174 THR A CA 1
ATOM 1415 C C . THR A 1 174 ? 16.598 4.094 -0.489 1.00 97.00 174 THR A C 1
ATOM 1417 O O . THR A 1 174 ? 16.747 5.259 -0.099 1.00 97.00 174 THR A O 1
ATOM 1420 N N . TYR A 1 175 ? 15.439 3.448 -0.388 1.00 98.12 175 TYR A N 1
ATOM 1421 C CA . TYR A 1 175 ? 14.203 4.009 0.154 1.00 98.12 175 TYR A CA 1
ATOM 1422 C C . TYR A 1 175 ? 13.555 3.023 1.119 1.00 98.12 175 TYR A C 1
ATOM 1424 O O . TYR A 1 175 ? 13.314 1.884 0.747 1.00 98.12 175 TYR A O 1
ATOM 1432 N N . ASP A 1 176 ? 13.220 3.470 2.326 1.00 97.62 176 ASP A N 1
ATOM 1433 C CA . ASP A 1 176 ? 12.412 2.690 3.267 1.00 97.62 176 ASP A CA 1
ATOM 1434 C C . ASP A 1 176 ? 10.947 2.702 2.805 1.00 97.62 176 ASP A C 1
ATOM 1436 O O . ASP A 1 176 ? 10.323 3.768 2.767 1.00 97.62 176 ASP A O 1
ATOM 1440 N N . LEU A 1 177 ? 10.388 1.540 2.454 1.00 97.75 177 LEU A N 1
ATOM 1441 C CA . LEU A 1 177 ? 9.007 1.420 1.972 1.00 97.75 177 LEU A CA 1
ATOM 1442 C C . LEU A 1 177 ? 7.958 1.721 3.053 1.00 97.75 177 LEU A C 1
ATOM 1444 O O . LEU A 1 177 ? 6.796 1.967 2.717 1.00 97.75 177 LEU A O 1
ATOM 1448 N N . ARG A 1 178 ? 8.347 1.726 4.333 1.00 97.06 178 ARG A N 1
ATOM 1449 C CA . ARG A 1 178 ? 7.493 2.045 5.490 1.00 97.06 178 ARG A CA 1
ATOM 1450 C C . ARG A 1 178 ? 7.489 3.534 5.824 1.00 97.06 178 ARG A C 1
ATOM 1452 O O . ARG A 1 178 ? 6.648 3.966 6.606 1.00 97.06 178 ARG A O 1
ATOM 1459 N N . SER A 1 179 ? 8.411 4.308 5.251 1.00 97.44 179 SER A N 1
ATOM 1460 C CA . SER A 1 179 ? 8.527 5.743 5.496 1.00 97.44 179 SER A CA 1
ATOM 1461 C C . SER A 1 179 ? 7.601 6.552 4.593 1.00 97.44 179 SER A C 1
ATOM 1463 O O . SER A 1 179 ? 7.621 6.404 3.371 1.00 97.44 179 SER A O 1
ATOM 1465 N N . ASP A 1 180 ? 6.895 7.515 5.181 1.00 97.38 180 ASP A N 1
ATOM 1466 C CA . ASP A 1 180 ? 6.068 8.502 4.473 1.00 97.38 180 ASP A CA 1
ATOM 1467 C C . ASP A 1 180 ? 6.878 9.285 3.424 1.00 97.38 180 ASP A C 1
ATOM 1469 O O . ASP A 1 180 ? 6.363 9.668 2.375 1.00 97.38 180 ASP A O 1
ATOM 1473 N N . SER A 1 181 ? 8.184 9.471 3.660 1.00 97.06 181 SER A N 1
ATOM 1474 C CA . SER A 1 181 ? 9.093 10.150 2.725 1.00 97.06 181 SER A CA 1
ATOM 1475 C C . SER A 1 181 ? 9.327 9.388 1.415 1.00 97.06 181 SER A C 1
ATOM 1477 O O . SER A 1 181 ? 9.805 9.972 0.439 1.00 97.06 181 SER A O 1
ATOM 1479 N N . SER A 1 182 ? 8.986 8.100 1.385 1.00 97.69 182 SER A N 1
ATOM 1480 C CA . SER A 1 182 ? 9.070 7.238 0.208 1.00 97.69 182 SER A CA 1
ATOM 1481 C C . SER A 1 182 ? 7.736 7.121 -0.526 1.00 97.69 182 SER A C 1
ATOM 1483 O O . SER A 1 182 ? 7.642 6.338 -1.466 1.00 97.69 182 SER A O 1
ATOM 1485 N N . ALA A 1 183 ? 6.700 7.867 -0.128 1.00 98.19 183 ALA A N 1
ATOM 1486 C CA . ALA A 1 183 ? 5.382 7.778 -0.745 1.00 98.19 183 ALA A CA 1
ATOM 1487 C C . ALA A 1 183 ? 5.449 7.834 -2.281 1.00 98.19 183 ALA A C 1
ATOM 1489 O O . ALA A 1 183 ? 6.061 8.739 -2.851 1.00 98.19 183 ALA A O 1
ATOM 1490 N N . TYR A 1 184 ? 4.801 6.868 -2.941 1.00 97.88 184 TYR A N 1
ATOM 1491 C CA . TYR A 1 184 ? 4.732 6.755 -4.407 1.00 97.88 184 TYR A CA 1
ATOM 1492 C C . TYR A 1 184 ? 6.086 6.562 -5.123 1.00 97.88 184 TYR A C 1
ATOM 1494 O O . TYR A 1 184 ? 6.179 6.780 -6.334 1.00 97.88 184 TYR A O 1
ATOM 1502 N N . VAL A 1 185 ? 7.152 6.151 -4.423 1.00 97.88 185 VAL A N 1
ATOM 1503 C CA . VAL A 1 185 ? 8.502 6.082 -5.014 1.00 97.88 185 VAL A CA 1
ATOM 1504 C C . VAL A 1 185 ? 8.589 5.121 -6.208 1.00 97.88 185 VAL A C 1
ATOM 1506 O O . VAL A 1 185 ? 9.273 5.431 -7.182 1.00 97.88 185 VAL A O 1
ATOM 1509 N N . LEU A 1 186 ? 7.851 4.003 -6.190 1.00 97.50 186 LEU A N 1
ATOM 1510 C CA . LEU A 1 186 ? 7.806 3.062 -7.318 1.00 97.50 186 LEU A CA 1
ATOM 1511 C C . LEU A 1 186 ? 7.129 3.652 -8.559 1.00 97.50 186 LEU A C 1
ATOM 1513 O O . LEU A 1 186 ? 7.594 3.422 -9.673 1.00 97.50 186 LEU A O 1
ATOM 1517 N N . VAL A 1 187 ? 6.066 4.439 -8.374 1.00 97.12 187 VAL A N 1
ATOM 1518 C CA . VAL A 1 187 ? 5.403 5.156 -9.474 1.00 97.12 187 VAL A CA 1
ATOM 1519 C C . VAL A 1 187 ? 6.356 6.183 -10.066 1.00 97.12 187 VAL A C 1
ATOM 1521 O O . VAL A 1 187 ? 6.593 6.167 -11.271 1.00 97.12 187 VAL A O 1
ATOM 1524 N N . LYS A 1 188 ? 7.000 6.992 -9.216 1.00 96.00 188 LYS A N 1
ATOM 1525 C CA . LYS A 1 188 ? 8.008 7.966 -9.652 1.00 96.00 188 LYS A CA 1
ATOM 1526 C C . LYS A 1 188 ? 9.145 7.303 -10.431 1.00 96.00 188 LYS A C 1
ATOM 1528 O O . LYS A 1 188 ? 9.597 7.841 -11.442 1.00 96.00 188 LYS A O 1
ATOM 1533 N N . PHE A 1 189 ? 9.621 6.152 -9.963 1.00 96.75 189 PHE A N 1
ATOM 1534 C CA . PHE A 1 189 ? 10.637 5.375 -10.663 1.00 96.75 189 PHE A CA 1
ATOM 1535 C C . PHE A 1 189 ? 10.146 4.931 -12.041 1.00 96.75 189 PHE A C 1
ATOM 1537 O O . PHE A 1 189 ? 10.785 5.263 -13.037 1.00 96.75 189 PHE A O 1
ATOM 1544 N N . TYR A 1 190 ? 8.991 4.270 -12.118 1.00 96.38 190 TYR A N 1
ATOM 1545 C CA . TYR A 1 190 ? 8.445 3.778 -13.382 1.00 96.38 190 TYR A CA 1
ATOM 1546 C C . TYR A 1 190 ? 8.172 4.900 -14.396 1.00 96.38 190 TYR A C 1
ATOM 1548 O O . TYR A 1 190 ? 8.491 4.754 -15.575 1.00 96.38 190 TYR A O 1
ATOM 1556 N N . GLU A 1 191 ? 7.655 6.049 -13.956 1.00 94.38 191 GLU A N 1
ATOM 1557 C CA . GLU A 1 191 ? 7.478 7.235 -14.807 1.00 94.38 191 GLU A CA 1
ATOM 1558 C C . GLU A 1 191 ? 8.815 7.776 -15.328 1.00 94.38 191 GLU A C 1
ATOM 1560 O O . GLU A 1 191 ? 8.932 8.111 -16.506 1.00 94.38 191 GLU A O 1
ATOM 1565 N N . THR A 1 192 ? 9.837 7.844 -14.468 1.00 93.94 192 THR A N 1
ATOM 1566 C CA . THR A 1 192 ? 11.176 8.323 -14.852 1.00 93.94 192 THR A CA 1
ATOM 1567 C C . THR A 1 192 ? 11.806 7.389 -15.882 1.00 93.94 192 THR A C 1
ATOM 1569 O O . THR A 1 192 ? 12.347 7.855 -16.884 1.00 93.94 192 THR A O 1
ATOM 1572 N N . VAL A 1 193 ? 11.692 6.075 -15.664 1.00 93.50 193 VAL A N 1
ATOM 1573 C CA . VAL A 1 193 ? 12.142 5.054 -16.614 1.00 93.50 193 VAL A CA 1
ATOM 1574 C C . VAL A 1 193 ? 11.403 5.201 -17.935 1.00 93.50 193 VAL A C 1
ATOM 1576 O O . VAL A 1 193 ? 12.049 5.330 -18.969 1.00 93.50 193 VAL A O 1
ATOM 1579 N N . SER A 1 194 ? 10.073 5.271 -17.905 1.00 92.75 194 SER A N 1
ATOM 1580 C CA . SER A 1 194 ? 9.271 5.314 -19.129 1.00 92.75 194 SER A CA 1
ATOM 1581 C C . SER A 1 194 ? 9.588 6.538 -19.987 1.00 92.75 194 SER A C 1
ATOM 1583 O O . SER A 1 194 ? 9.773 6.429 -21.197 1.00 92.75 194 SER A O 1
ATOM 1585 N N . LYS A 1 195 ? 9.775 7.703 -19.356 1.00 91.06 195 LYS A N 1
ATOM 1586 C CA . LYS A 1 195 ? 10.211 8.924 -20.052 1.00 91.06 195 LYS A CA 1
ATOM 1587 C C . LYS A 1 195 ? 11.623 8.807 -20.624 1.00 91.06 195 LYS A C 1
ATOM 1589 O O . LYS A 1 195 ? 11.884 9.350 -21.693 1.00 91.06 195 LYS A O 1
ATOM 1594 N N . CYS A 1 196 ? 12.525 8.093 -19.949 1.00 90.81 196 CYS A N 1
ATOM 1595 C CA . CYS A 1 196 ? 13.864 7.854 -20.479 1.00 90.81 196 CYS A CA 1
ATOM 1596 C C . CYS A 1 196 ? 13.850 6.919 -21.701 1.00 90.81 196 CYS A C 1
ATOM 1598 O O . CYS A 1 196 ? 14.453 7.253 -22.715 1.00 90.81 196 CYS A O 1
ATOM 1600 N N . TYR A 1 197 ? 13.104 5.808 -21.665 1.00 90.12 197 TYR A N 1
ATOM 1601 C CA . TYR A 1 197 ? 12.942 4.928 -22.835 1.00 90.12 197 TYR A CA 1
ATOM 1602 C C . TYR A 1 197 ? 12.336 5.675 -24.033 1.00 90.12 197 TYR A C 1
ATOM 1604 O O . TYR A 1 197 ? 12.822 5.540 -25.156 1.00 90.12 197 TYR A O 1
ATOM 1612 N N . GLN A 1 198 ? 11.332 6.528 -23.789 1.00 89.00 198 GLN A N 1
ATOM 1613 C CA . GLN A 1 198 ? 10.750 7.394 -24.819 1.00 89.00 198 GLN A CA 1
ATOM 1614 C C . GLN A 1 198 ? 11.771 8.376 -25.416 1.00 89.00 198 GLN A C 1
ATOM 1616 O O . GLN A 1 198 ? 11.782 8.564 -26.632 1.00 89.00 198 GLN A O 1
ATOM 1621 N N . TYR A 1 199 ? 12.616 8.991 -24.580 1.00 86.88 199 TYR A N 1
ATOM 1622 C CA . TYR A 1 199 ? 13.668 9.920 -25.010 1.00 86.88 199 TYR A CA 1
ATOM 1623 C C . TYR A 1 199 ? 14.756 9.231 -25.846 1.00 86.88 199 TYR A C 1
ATOM 1625 O O . TYR A 1 199 ? 15.142 9.739 -26.893 1.00 86.88 199 TYR A O 1
ATOM 1633 N N . GLU A 1 200 ? 15.218 8.057 -25.411 1.00 86.12 200 GLU A N 1
ATOM 1634 C CA . GLU A 1 200 ? 16.248 7.270 -26.109 1.00 86.12 200 GLU A CA 1
ATOM 1635 C C . GLU A 1 200 ? 15.708 6.547 -27.357 1.00 86.12 200 GLU A C 1
ATOM 1637 O O . GLU A 1 200 ? 16.471 5.922 -28.092 1.00 86.12 200 GLU A O 1
ATOM 1642 N N . HIS A 1 201 ? 14.395 6.622 -27.613 1.00 86.94 201 HIS A N 1
ATOM 1643 C CA . HIS A 1 201 ? 13.707 5.894 -28.683 1.00 86.94 201 HIS A CA 1
ATOM 1644 C C . HIS A 1 201 ? 13.937 4.372 -28.621 1.00 86.94 201 HIS A C 1
ATOM 1646 O O . HIS A 1 201 ? 14.076 3.705 -29.650 1.00 86.94 201 HIS A O 1
ATOM 1652 N N . ILE A 1 202 ? 13.975 3.820 -27.405 1.00 87.56 202 ILE A N 1
ATOM 1653 C CA . ILE A 1 202 ? 14.159 2.388 -27.147 1.00 87.56 202 ILE A CA 1
ATOM 1654 C C . ILE A 1 202 ? 12.819 1.778 -26.750 1.00 87.56 202 ILE A C 1
ATOM 1656 O O . ILE A 1 202 ? 12.094 2.328 -25.923 1.00 87.56 202 ILE A O 1
ATOM 1660 N N . ASP A 1 203 ? 12.504 0.617 -27.323 1.00 88.06 203 ASP A N 1
ATOM 1661 C CA . ASP A 1 203 ? 11.318 -0.144 -26.944 1.00 88.06 203 ASP A CA 1
ATOM 1662 C C . ASP A 1 203 ? 11.407 -0.632 -25.486 1.00 88.06 203 ASP A C 1
ATOM 1664 O O . ASP A 1 203 ? 12.379 -1.273 -25.080 1.00 88.06 203 ASP A O 1
ATOM 1668 N N . GLN A 1 204 ? 10.378 -0.334 -24.692 1.00 90.62 204 GLN A N 1
ATOM 1669 C CA . GLN A 1 204 ? 10.331 -0.631 -23.260 1.00 90.62 204 GLN A CA 1
ATOM 1670 C C . GLN A 1 204 ? 9.755 -2.026 -22.957 1.00 90.62 204 GLN A C 1
ATOM 1672 O O . GLN A 1 204 ? 9.820 -2.470 -21.811 1.00 90.62 204 GLN A O 1
ATOM 1677 N N . ASN A 1 205 ? 9.243 -2.762 -23.951 1.00 90.56 205 ASN A N 1
ATOM 1678 C CA . ASN A 1 205 ? 8.550 -4.044 -23.746 1.00 90.56 205 ASN A CA 1
ATOM 1679 C C . ASN A 1 205 ? 9.337 -5.061 -22.899 1.00 90.56 205 ASN A C 1
ATOM 1681 O O . ASN A 1 205 ? 8.781 -5.680 -21.989 1.00 90.56 205 ASN A O 1
ATOM 1685 N N . CYS A 1 206 ? 10.642 -5.221 -23.151 1.00 90.00 206 CYS A N 1
ATOM 1686 C CA . CYS A 1 206 ? 11.489 -6.135 -22.372 1.00 90.00 206 CYS A CA 1
ATOM 1687 C C . CYS A 1 206 ? 11.552 -5.728 -20.889 1.00 90.00 206 CYS A C 1
ATOM 1689 O O . CYS A 1 206 ? 11.373 -6.568 -20.001 1.00 90.00 206 CYS A O 1
ATOM 1691 N N . PHE A 1 207 ? 11.743 -4.432 -20.616 1.00 93.00 207 PHE A N 1
ATOM 1692 C CA . PHE A 1 207 ? 11.719 -3.897 -19.257 1.00 93.00 207 PHE A CA 1
ATOM 1693 C C . PHE A 1 207 ? 10.340 -4.076 -18.620 1.00 93.00 207 PHE A C 1
ATOM 1695 O O . PHE A 1 207 ? 10.261 -4.577 -17.504 1.00 93.00 207 PHE A O 1
ATOM 1702 N N . ASN A 1 208 ? 9.259 -3.740 -19.329 1.00 94.31 208 ASN A N 1
ATOM 1703 C CA . ASN A 1 208 ? 7.882 -3.846 -18.841 1.00 94.31 208 ASN A CA 1
ATOM 1704 C C . ASN A 1 208 ? 7.521 -5.279 -18.434 1.00 94.31 208 ASN A C 1
ATOM 1706 O O . ASN A 1 208 ? 6.984 -5.490 -17.346 1.00 94.31 208 ASN A O 1
ATOM 1710 N N . ASN A 1 209 ? 7.887 -6.272 -19.248 1.00 91.94 209 ASN A N 1
ATOM 1711 C CA . ASN A 1 209 ? 7.659 -7.684 -18.937 1.00 91.94 209 ASN A CA 1
ATOM 1712 C C . ASN A 1 209 ? 8.429 -8.133 -17.687 1.00 91.94 209 ASN A C 1
ATOM 1714 O O . ASN A 1 209 ? 7.851 -8.734 -16.779 1.00 91.94 209 ASN A O 1
ATOM 1718 N N . LYS A 1 210 ? 9.722 -7.801 -17.601 1.00 93.19 210 LYS A N 1
ATOM 1719 C CA . LYS A 1 210 ? 10.562 -8.161 -16.449 1.00 93.19 210 LYS A CA 1
ATOM 1720 C C . LYS A 1 210 ? 10.146 -7.422 -15.175 1.00 93.19 210 LYS A C 1
ATOM 1722 O O . LYS A 1 210 ? 10.079 -8.026 -14.109 1.00 93.19 210 LYS A O 1
ATOM 1727 N N . PHE A 1 211 ? 9.798 -6.143 -15.286 1.00 95.75 211 PHE A N 1
ATOM 1728 C CA . PHE A 1 211 ? 9.330 -5.327 -14.170 1.00 95.75 211 PHE A CA 1
ATOM 1729 C C . PHE A 1 211 ? 7.961 -5.783 -13.660 1.00 95.75 211 PHE A C 1
ATOM 1731 O O . PHE A 1 211 ? 7.739 -5.806 -12.453 1.00 95.75 211 PHE A O 1
ATOM 1738 N N . ARG A 1 212 ? 7.065 -6.231 -14.549 1.00 95.00 212 ARG A N 1
ATOM 1739 C CA . ARG A 1 212 ? 5.793 -6.854 -14.160 1.00 95.00 212 ARG A CA 1
ATOM 1740 C C . ARG A 1 212 ? 6.011 -8.104 -13.311 1.00 95.00 212 ARG A C 1
ATOM 1742 O O . ARG A 1 212 ? 5.364 -8.243 -12.278 1.00 95.00 212 ARG A O 1
ATOM 1749 N N . ASN A 1 213 ? 6.888 -9.008 -13.744 1.00 93.75 213 ASN A N 1
ATOM 1750 C CA . ASN A 1 213 ? 7.175 -10.229 -12.987 1.00 93.75 213 ASN A CA 1
ATOM 1751 C C . ASN A 1 213 ? 7.807 -9.889 -11.635 1.00 93.75 213 ASN A C 1
ATOM 1753 O O . ASN A 1 213 ? 7.341 -10.367 -10.606 1.00 93.75 213 ASN A O 1
ATOM 1757 N N . TRP A 1 214 ? 8.759 -8.952 -11.627 1.00 95.62 214 TRP A N 1
ATOM 1758 C CA . TRP A 1 214 ? 9.356 -8.447 -10.395 1.00 95.62 214 TRP A CA 1
ATOM 1759 C C . TRP A 1 214 ? 8.308 -7.877 -9.424 1.00 95.62 214 TRP A C 1
ATOM 1761 O O . TRP A 1 214 ? 8.338 -8.202 -8.240 1.00 95.62 214 TRP A O 1
ATOM 1771 N N . LEU A 1 215 ? 7.348 -7.080 -9.910 1.00 96.56 215 LEU A N 1
ATOM 1772 C CA . LEU A 1 215 ? 6.249 -6.545 -9.099 1.00 96.56 215 LEU A CA 1
ATOM 1773 C C . LEU A 1 215 ? 5.405 -7.668 -8.476 1.00 96.56 215 LEU A C 1
ATOM 1775 O O . LEU A 1 215 ? 5.086 -7.608 -7.288 1.00 96.56 215 LEU A O 1
ATOM 1779 N N . LEU A 1 216 ? 5.064 -8.698 -9.253 1.00 92.56 216 LEU A N 1
ATOM 1780 C CA . LEU A 1 216 ? 4.276 -9.835 -8.769 1.00 92.56 216 LEU A CA 1
ATOM 1781 C C . LEU A 1 216 ? 5.014 -10.632 -7.690 1.00 92.56 216 LEU A C 1
ATOM 1783 O O . LEU A 1 216 ? 4.425 -10.952 -6.663 1.00 92.56 216 LEU A O 1
ATOM 1787 N N . GLU A 1 217 ? 6.293 -10.911 -7.907 1.00 92.50 217 GLU A N 1
ATOM 1788 C CA . GLU A 1 217 ? 7.101 -11.730 -7.001 1.00 92.50 217 GLU A CA 1
ATOM 1789 C C . GLU A 1 217 ? 7.481 -10.985 -5.717 1.00 92.50 217 GLU A C 1
ATOM 1791 O O . GLU A 1 217 ? 7.475 -11.580 -4.646 1.00 92.50 217 GLU A O 1
ATOM 1796 N N . ASN A 1 218 ? 7.781 -9.684 -5.808 1.00 94.81 218 ASN A N 1
ATOM 1797 C CA . ASN A 1 218 ? 8.402 -8.937 -4.709 1.00 94.81 218 ASN A CA 1
ATOM 1798 C C . ASN A 1 218 ? 7.458 -7.949 -4.016 1.00 94.81 218 ASN A C 1
ATOM 1800 O O . ASN A 1 218 ? 7.741 -7.520 -2.904 1.00 94.81 218 ASN A O 1
ATOM 1804 N N . ILE A 1 219 ? 6.365 -7.524 -4.661 1.00 95.94 219 ILE A N 1
ATOM 1805 C CA . ILE A 1 219 ? 5.480 -6.474 -4.128 1.00 95.94 219 ILE A CA 1
ATOM 1806 C C . ILE A 1 219 ? 4.066 -6.996 -3.891 1.00 95.94 219 ILE A C 1
ATOM 1808 O O . ILE A 1 219 ? 3.483 -6.716 -2.844 1.00 95.94 219 ILE A O 1
ATOM 1812 N N . HIS A 1 220 ? 3.495 -7.744 -4.841 1.00 92.19 220 HIS A N 1
ATOM 1813 C CA . HIS A 1 220 ? 2.104 -8.196 -4.752 1.00 92.19 220 HIS A CA 1
ATOM 1814 C C . HIS A 1 220 ? 1.840 -9.038 -3.497 1.00 92.19 220 HIS A C 1
ATOM 1816 O O . HIS A 1 220 ? 0.835 -8.822 -2.816 1.00 92.19 220 HIS A O 1
ATOM 1822 N N . VAL A 1 221 ? 2.773 -9.932 -3.158 1.00 90.81 221 VAL A N 1
ATOM 1823 C CA . VAL A 1 221 ? 2.672 -10.843 -2.007 1.00 90.81 221 VAL A CA 1
ATOM 1824 C C . VAL A 1 221 ? 2.541 -10.108 -0.664 1.00 90.81 221 VAL A C 1
ATOM 1826 O O . VAL A 1 221 ? 1.865 -10.603 0.232 1.00 90.81 221 VAL A O 1
ATOM 1829 N N . HIS A 1 222 ? 3.062 -8.880 -0.566 1.00 93.56 222 HIS A N 1
ATOM 1830 C CA . HIS A 1 222 ? 3.061 -8.062 0.655 1.00 93.56 222 HIS A CA 1
ATOM 1831 C C . HIS A 1 222 ? 1.909 -7.053 0.745 1.00 93.56 222 HIS A C 1
ATOM 1833 O O . HIS A 1 222 ? 1.750 -6.342 1.741 1.00 93.56 222 HIS A O 1
ATOM 1839 N N . MET A 1 223 ? 1.059 -6.942 -0.281 1.00 91.00 223 MET A N 1
ATOM 1840 C CA . MET A 1 223 ? -0.038 -5.959 -0.264 1.00 91.00 223 MET A CA 1
ATOM 1841 C C . MET A 1 223 ? -1.092 -6.267 0.813 1.00 91.00 223 MET A C 1
ATOM 1843 O O . MET A 1 223 ? -1.807 -5.361 1.254 1.00 91.00 223 MET A O 1
ATOM 1847 N N . ASN A 1 224 ? -1.164 -7.529 1.248 1.00 89.75 224 ASN A N 1
ATOM 1848 C CA . ASN A 1 224 ? -2.036 -8.024 2.315 1.00 89.75 224 ASN A CA 1
ATOM 1849 C C . ASN A 1 224 ? -1.406 -7.978 3.717 1.00 89.75 224 ASN A C 1
ATOM 1851 O O . ASN A 1 224 ? -2.102 -8.313 4.678 1.00 89.75 224 ASN A O 1
ATOM 1855 N N . ASP A 1 225 ? -0.140 -7.576 3.851 1.00 92.94 225 ASP A N 1
ATOM 1856 C CA . ASP A 1 225 ? 0.551 -7.549 5.143 1.00 92.94 225 ASP A CA 1
ATOM 1857 C C . ASP A 1 225 ? -0.200 -6.685 6.155 1.00 92.94 225 ASP A C 1
ATOM 1859 O O . ASP A 1 225 ? -0.967 -5.788 5.793 1.00 92.94 225 ASP A O 1
ATOM 1863 N N . GLU A 1 226 ? 0.028 -6.901 7.450 1.00 90.62 226 GLU A N 1
ATOM 1864 C CA . GLU A 1 226 ? -0.490 -5.978 8.464 1.00 90.62 226 GLU A CA 1
ATOM 1865 C C . GLU A 1 226 ? 0.171 -4.596 8.303 1.00 90.62 226 GLU A C 1
ATOM 1867 O O . GLU A 1 226 ? -0.509 -3.560 8.305 1.00 90.62 226 GLU A O 1
ATOM 1872 N N . GLN A 1 227 ? 1.482 -4.585 8.043 1.00 94.94 227 GLN A N 1
ATOM 1873 C CA . GLN A 1 227 ? 2.278 -3.384 7.816 1.00 94.94 227 GLN A CA 1
ATOM 1874 C C . GLN A 1 227 ? 1.761 -2.575 6.618 1.00 94.94 227 GLN A C 1
ATOM 1876 O O . GLN A 1 227 ? 1.445 -3.099 5.550 1.00 94.94 227 GLN A O 1
ATOM 1881 N N . PHE A 1 228 ? 1.638 -1.262 6.803 1.00 97.06 228 PHE A N 1
ATOM 1882 C CA . PHE A 1 228 ? 1.309 -0.331 5.727 1.00 97.06 228 PHE A CA 1
ATOM 1883 C C . PHE A 1 228 ? 2.588 0.206 5.083 1.00 97.06 228 PHE A C 1
ATOM 1885 O O . PHE A 1 228 ? 3.523 0.571 5.795 1.00 97.06 228 PHE A O 1
ATOM 1892 N N . TYR A 1 229 ? 2.614 0.270 3.752 1.00 98.12 229 TYR A N 1
ATOM 1893 C CA . TYR A 1 229 ? 3.782 0.699 2.990 1.00 98.12 229 TYR A CA 1
ATOM 1894 C C . TYR A 1 229 ? 3.473 1.963 2.183 1.00 98.12 229 TYR A C 1
ATOM 1896 O O . TYR A 1 229 ? 3.030 1.856 1.035 1.00 98.12 229 TYR A O 1
ATOM 1904 N N . PRO A 1 230 ? 3.721 3.167 2.730 1.00 98.25 230 PRO A N 1
ATOM 1905 C CA . PRO A 1 230 ? 3.628 4.408 1.961 1.00 98.25 230 PRO A CA 1
ATOM 19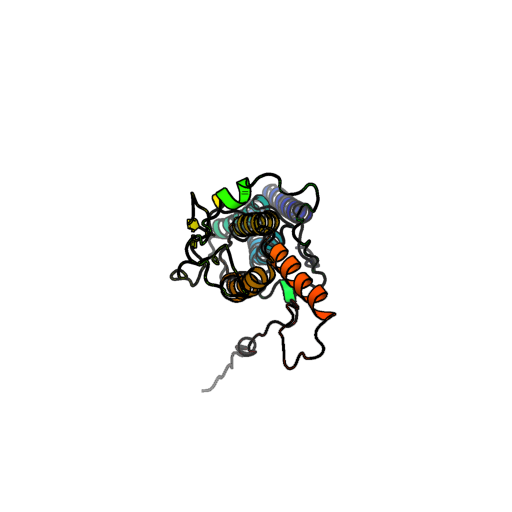06 C C . PRO A 1 230 ? 4.393 4.330 0.627 1.00 98.25 230 PRO A C 1
ATOM 1908 O O . PRO A 1 230 ? 3.910 4.794 -0.406 1.00 98.25 230 PRO A O 1
ATOM 1911 N N . GLY A 1 231 ? 5.538 3.638 0.603 1.00 98.06 231 GLY A N 1
ATOM 1912 C CA . GLY A 1 231 ? 6.344 3.409 -0.601 1.00 98.06 231 GLY A CA 1
ATOM 1913 C C . GLY A 1 231 ? 5.588 2.859 -1.815 1.00 98.06 231 GLY A C 1
ATOM 1914 O O . GLY A 1 231 ? 5.949 3.145 -2.957 1.00 98.06 231 GLY A O 1
ATOM 1915 N N . LEU A 1 232 ? 4.508 2.112 -1.572 1.00 98.19 232 LEU A N 1
ATOM 1916 C CA . LEU A 1 232 ? 3.713 1.419 -2.588 1.00 98.19 232 LEU A CA 1
ATOM 1917 C C . LEU A 1 232 ? 2.478 2.212 -3.046 1.00 98.19 232 LEU A C 1
ATOM 1919 O O . LEU A 1 232 ? 1.595 1.664 -3.710 1.00 98.19 232 LEU A O 1
ATOM 1923 N N . GLY A 1 233 ? 2.379 3.494 -2.687 1.00 98.06 233 GLY A N 1
ATOM 1924 C CA . GLY A 1 233 ? 1.288 4.360 -3.130 1.00 98.06 233 GLY A CA 1
ATOM 1925 C C . GLY A 1 233 ? 1.079 4.301 -4.642 1.00 98.06 233 GLY A C 1
ATOM 1926 O O . GLY A 1 233 ? 2.034 4.390 -5.413 1.00 98.06 233 GLY A O 1
ATOM 1927 N N . ALA A 1 234 ? -0.179 4.134 -5.057 1.00 97.81 234 ALA A N 1
ATOM 1928 C CA . ALA A 1 234 ? -0.603 4.008 -6.454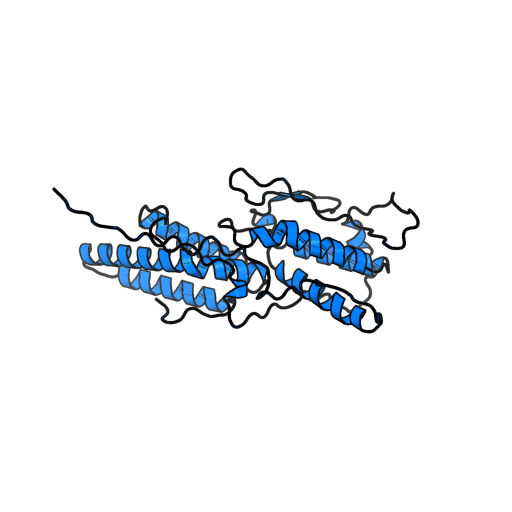 1.00 97.81 234 ALA A CA 1
ATOM 1929 C C . ALA A 1 234 ? 0.103 2.910 -7.290 1.00 97.81 234 ALA A C 1
ATOM 1931 O O . ALA A 1 234 ? -0.035 2.906 -8.514 1.00 97.81 234 ALA A O 1
ATOM 1932 N N . VAL A 1 235 ? 0.799 1.943 -6.674 1.00 97.38 235 VAL A N 1
ATOM 1933 C CA . VAL A 1 235 ? 1.503 0.872 -7.404 1.00 97.38 235 VAL A CA 1
ATOM 1934 C C . VAL A 1 235 ? 0.570 0.064 -8.313 1.00 97.38 235 VAL A C 1
ATOM 1936 O O . VAL A 1 235 ? 0.980 -0.325 -9.402 1.00 97.38 235 VAL A O 1
ATOM 1939 N N . LEU A 1 236 ? -0.706 -0.125 -7.946 1.00 96.00 236 LEU A N 1
ATOM 1940 C CA . LEU A 1 236 ? -1.681 -0.852 -8.775 1.00 96.00 236 LEU A CA 1
ATOM 1941 C C . LEU A 1 236 ? -1.948 -0.170 -10.122 1.00 96.00 236 LEU A C 1
ATOM 1943 O O . LEU A 1 236 ? -2.314 -0.845 -11.078 1.00 96.00 236 LEU A O 1
ATOM 1947 N N . ARG A 1 237 ? -1.709 1.140 -10.237 1.00 95.62 237 ARG A N 1
ATOM 1948 C CA . ARG A 1 237 ? -1.820 1.851 -11.517 1.00 95.62 237 ARG A CA 1
ATOM 1949 C C . ARG A 1 237 ? -0.728 1.433 -12.509 1.00 95.62 237 ARG A C 1
ATOM 1951 O O . ARG A 1 237 ? -0.969 1.434 -13.714 1.00 95.62 237 ARG A O 1
ATOM 1958 N N . ILE A 1 238 ? 0.449 1.034 -12.010 1.00 95.69 238 ILE A N 1
ATOM 1959 C CA . ILE A 1 238 ? 1.518 0.444 -12.831 1.00 95.69 238 ILE A CA 1
ATOM 1960 C C . ILE A 1 238 ? 1.053 -0.909 -13.377 1.00 95.69 238 ILE A C 1
ATOM 1962 O O . ILE A 1 238 ? 1.171 -1.157 -14.574 1.00 95.69 238 ILE A O 1
ATOM 1966 N N . TYR A 1 239 ? 0.472 -1.762 -12.523 1.00 93.19 239 TYR A N 1
ATOM 1967 C CA . TYR A 1 239 ? -0.072 -3.056 -12.953 1.00 93.19 239 TYR A CA 1
ATOM 1968 C C . TYR A 1 239 ? -1.111 -2.900 -14.067 1.00 93.19 239 TYR A C 1
ATOM 1970 O O . TYR A 1 239 ? -1.097 -3.683 -15.015 1.00 93.19 239 TYR A O 1
ATOM 1978 N N . GLU A 1 240 ? -1.979 -1.887 -13.978 1.00 92.00 240 GLU A N 1
ATOM 1979 C CA . GLU A 1 240 ? -2.964 -1.606 -15.025 1.00 92.00 240 GLU A CA 1
ATOM 1980 C C . GLU A 1 240 ? -2.294 -1.288 -16.367 1.00 92.00 240 GLU A C 1
ATOM 1982 O O . GLU A 1 240 ? -2.635 -1.922 -17.360 1.00 92.00 240 GLU A O 1
ATOM 1987 N N . ILE A 1 241 ? -1.286 -0.409 -16.422 1.00 90.94 241 ILE A N 1
ATOM 1988 C CA . ILE A 1 241 ? -0.558 -0.131 -17.679 1.00 90.94 241 ILE A CA 1
ATOM 1989 C C . ILE A 1 241 ? 0.102 -1.387 -18.240 1.00 90.94 241 ILE A C 1
ATOM 1991 O O . ILE A 1 241 ? -0.073 -1.710 -19.415 1.00 90.94 241 ILE A O 1
ATOM 1995 N N . LEU A 1 242 ? 0.820 -2.127 -17.394 1.00 90.75 242 LEU A N 1
ATOM 1996 C CA . LEU A 1 242 ? 1.550 -3.327 -17.807 1.00 90.75 242 LEU A CA 1
ATOM 1997 C C . LEU A 1 242 ? 0.614 -4.465 -18.254 1.00 90.75 242 LEU A C 1
ATOM 1999 O O . LEU A 1 242 ? 1.045 -5.406 -18.918 1.00 90.75 242 LEU A O 1
ATOM 2003 N N . LYS A 1 243 ? -0.679 -4.394 -17.915 1.00 83.12 243 LYS A N 1
ATOM 2004 C CA . LYS A 1 243 ? -1.715 -5.307 -18.412 1.00 83.12 243 LYS A CA 1
ATOM 2005 C C . LYS A 1 243 ? -2.161 -4.966 -19.837 1.00 83.12 243 LYS A C 1
ATOM 2007 O O . LYS A 1 243 ? -2.485 -5.884 -20.593 1.00 83.12 243 LYS A O 1
ATOM 2012 N N . TYR A 1 244 ? -2.197 -3.684 -20.209 1.00 60.88 244 TYR A N 1
ATOM 2013 C CA . TYR A 1 244 ? -2.634 -3.242 -21.540 1.00 60.88 244 TYR A CA 1
ATOM 2014 C C . TYR A 1 244 ? -1.576 -3.450 -22.628 1.00 60.88 244 TYR A C 1
ATOM 2016 O O . TYR A 1 244 ? -1.960 -3.720 -23.766 1.00 60.88 244 TYR A O 1
ATOM 2024 N N . ASP A 1 245 ? -0.285 -3.430 -22.291 1.00 57.00 245 ASP A N 1
ATOM 2025 C CA . ASP A 1 245 ? 0.807 -3.641 -23.261 1.00 57.00 245 ASP A CA 1
ATOM 2026 C C . ASP A 1 245 ? 0.694 -4.998 -23.994 1.00 57.00 245 ASP A C 1
ATOM 2028 O O . ASP A 1 245 ? 0.919 -5.092 -25.201 1.00 57.00 245 ASP A O 1
ATOM 2032 N N . LYS A 1 246 ? 0.187 -6.043 -23.316 1.00 48.44 246 LYS A N 1
ATOM 2033 C CA . LYS A 1 246 ? -0.085 -7.364 -23.924 1.00 48.44 246 LYS A CA 1
ATOM 2034 C C . LYS A 1 246 ? -1.247 -7.376 -24.936 1.00 48.44 246 LYS A C 1
ATOM 2036 O O . LYS A 1 246 ? -1.357 -8.312 -25.728 1.00 48.44 246 LYS A O 1
ATOM 2041 N N . LYS A 1 247 ? -2.166 -6.397 -24.917 1.00 43.91 247 LYS A N 1
ATOM 2042 C CA . LYS A 1 247 ? -3.302 -6.366 -25.866 1.00 43.91 247 LYS A CA 1
ATOM 2043 C C . LYS A 1 247 ? -2.893 -5.892 -27.260 1.00 43.91 247 LYS A C 1
ATOM 2045 O O . LYS A 1 247 ? -3.516 -6.333 -28.221 1.00 43.91 247 LYS A O 1
ATOM 2050 N N . TYR A 1 248 ? -1.859 -5.060 -27.377 1.00 36.59 248 TYR A N 1
ATOM 2051 C CA . TYR A 1 248 ? -1.359 -4.592 -28.673 1.00 36.59 248 TYR A CA 1
ATOM 2052 C C . TYR A 1 248 ? -0.439 -5.608 -29.363 1.00 36.59 248 TYR A C 1
ATOM 2054 O O . TYR A 1 248 ? -0.460 -5.709 -30.584 1.00 36.59 248 TYR A O 1
ATOM 2062 N N . THR A 1 249 ? 0.276 -6.443 -28.607 1.00 38.12 249 THR A N 1
ATOM 2063 C CA . THR A 1 249 ? 1.128 -7.522 -29.151 1.00 38.12 249 THR A CA 1
ATOM 2064 C C . THR A 1 249 ? 0.338 -8.732 -29.668 1.00 38.12 249 THR A C 1
ATOM 2066 O O . THR A 1 249 ? 0.854 -9.526 -30.447 1.00 38.12 249 THR A O 1
ATOM 2069 N N . ARG A 1 250 ? -0.940 -8.883 -29.290 1.00 36.38 250 ARG A N 1
ATOM 2070 C CA . ARG A 1 250 ? -1.779 -10.038 -29.667 1.00 36.38 250 ARG A CA 1
ATOM 2071 C C . ARG A 1 250 ? -2.302 -10.039 -31.108 1.00 36.38 250 ARG A C 1
ATOM 2073 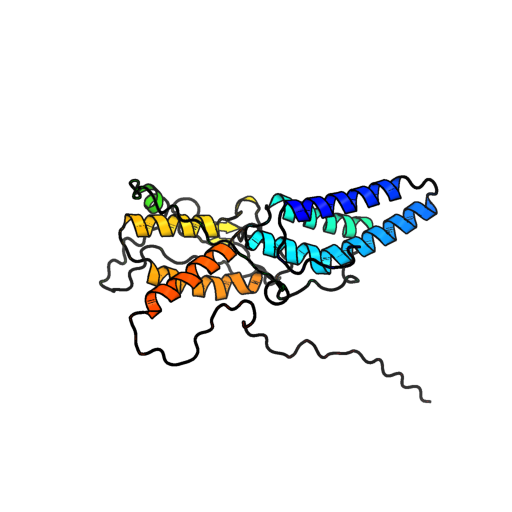O O . ARG A 1 250 ? -2.934 -11.019 -31.496 1.00 36.38 250 ARG A O 1
ATOM 2080 N N . HIS A 1 251 ? -2.081 -8.977 -31.883 1.00 39.31 251 HIS A N 1
ATOM 2081 C CA . HIS A 1 251 ? -2.557 -8.914 -33.267 1.00 39.31 251 HIS A CA 1
ATOM 2082 C C . HIS A 1 251 ? -1.601 -9.522 -34.306 1.00 39.31 251 HIS A C 1
ATOM 2084 O O . HIS A 1 251 ? -2.064 -9.748 -35.421 1.00 39.31 251 HIS A O 1
ATOM 2090 N N . ASP A 1 252 ? -0.357 -9.873 -33.945 1.00 37.56 252 ASP A N 1
ATOM 2091 C CA . ASP A 1 252 ? 0.655 -10.304 -34.929 1.00 37.56 252 ASP A CA 1
ATOM 2092 C C . ASP A 1 252 ? 1.291 -11.692 -34.718 1.00 37.56 252 ASP A C 1
ATOM 2094 O O . ASP A 1 252 ? 2.077 -12.114 -35.562 1.00 37.56 252 ASP A O 1
ATOM 2098 N N . GLU A 1 253 ? 0.933 -12.480 -33.697 1.00 36.41 253 GLU A N 1
ATOM 2099 C CA . GLU A 1 253 ? 1.535 -13.816 -33.532 1.00 36.41 253 GLU A CA 1
ATOM 2100 C C . GLU A 1 253 ? 0.504 -14.933 -33.346 1.00 36.41 253 GLU A C 1
ATOM 2102 O O . GLU A 1 253 ? -0.094 -15.150 -32.292 1.00 36.41 253 GLU A O 1
ATOM 2107 N N . GLN A 1 254 ? 0.326 -15.685 -34.430 1.00 37.50 254 GLN A N 1
ATOM 2108 C CA . GLN A 1 254 ? -0.515 -16.867 -34.548 1.00 37.50 254 GLN A CA 1
ATOM 2109 C C . GLN A 1 254 ? 0.176 -18.125 -33.994 1.00 37.50 254 GLN A C 1
ATOM 2111 O O . GLN A 1 254 ? 0.140 -19.140 -34.660 1.00 37.50 254 GLN A O 1
ATOM 2116 N N . TYR A 1 255 ? 0.796 -18.095 -32.809 1.00 37.56 255 TYR A N 1
ATOM 2117 C CA . TYR A 1 255 ? 1.211 -19.300 -32.061 1.00 37.56 255 TYR A CA 1
ATOM 2118 C C . TYR A 1 255 ? 1.427 -18.952 -30.579 1.00 37.56 255 TYR A C 1
ATOM 2120 O O . TYR A 1 255 ? 2.543 -18.681 -30.157 1.00 37.56 255 TYR A O 1
ATOM 2128 N N . ALA A 1 256 ? 0.365 -18.975 -29.771 1.00 32.56 256 ALA A N 1
ATOM 2129 C CA . ALA A 1 256 ? 0.475 -18.917 -28.312 1.00 32.56 256 ALA A CA 1
ATOM 2130 C C . ALA A 1 256 ? -0.113 -20.204 -27.723 1.00 32.56 256 ALA A C 1
ATOM 2132 O O . ALA A 1 256 ? -1.332 -20.350 -27.616 1.00 32.56 256 ALA A O 1
ATOM 2133 N N . GLY A 1 257 ? 0.769 -21.156 -27.418 1.00 30.09 257 GLY A N 1
ATOM 2134 C CA . GLY A 1 257 ? 0.459 -22.347 -26.638 1.00 30.09 257 GLY A CA 1
ATOM 2135 C C . GLY A 1 257 ? 0.711 -22.106 -25.148 1.00 30.09 257 GLY A C 1
ATOM 2136 O O . GLY A 1 257 ? 1.725 -21.520 -24.793 1.00 30.09 257 GLY A O 1
ATOM 2137 N N . GLU A 1 258 ? -0.241 -22.606 -24.359 1.00 34.22 258 GLU A N 1
ATOM 2138 C CA . GLU A 1 258 ? -0.204 -22.987 -22.936 1.00 34.22 258 GLU A CA 1
ATOM 2139 C C . GLU A 1 258 ? -0.060 -21.895 -21.849 1.00 34.22 258 GLU A C 1
ATOM 2141 O O . GLU A 1 258 ? 0.981 -21.287 -21.642 1.00 34.22 258 GLU A O 1
ATOM 2146 N N . GLU A 1 259 ? -1.190 -21.718 -21.142 1.00 44.25 259 GLU A N 1
ATOM 2147 C CA . GLU A 1 259 ? -1.374 -21.260 -19.752 1.00 44.25 259 GLU A CA 1
ATOM 2148 C C . GLU A 1 259 ? -0.618 -20.005 -19.297 1.00 44.25 259 GLU A C 1
ATOM 2150 O O . GLU A 1 259 ? 0.339 -20.062 -18.535 1.00 44.25 259 GLU A O 1
ATOM 2155 N N . ASP A 1 260 ? -1.133 -18.833 -19.681 1.00 36.66 260 ASP A N 1
ATOM 2156 C CA . ASP A 1 260 ? -0.571 -17.553 -19.250 1.00 36.66 260 ASP A CA 1
ATOM 2157 C C . ASP A 1 260 ? -1.544 -16.835 -18.294 1.00 36.66 260 ASP A C 1
ATOM 2159 O O . ASP A 1 260 ? -2.617 -16.362 -18.695 1.00 36.66 260 ASP A O 1
ATOM 2163 N N . ALA A 1 261 ? -1.176 -16.798 -17.007 1.00 40.50 261 ALA A N 1
ATOM 2164 C CA . ALA A 1 261 ? -1.932 -16.221 -15.897 1.00 40.50 261 ALA A CA 1
ATOM 2165 C C . ALA A 1 261 ? -2.257 -14.741 -16.154 1.00 40.50 261 ALA A C 1
ATOM 2167 O O . ALA A 1 261 ? -1.482 -13.811 -15.893 1.00 40.50 261 ALA A O 1
ATOM 2168 N N . ASN A 1 262 ? -3.451 -14.519 -16.693 1.00 40.72 262 ASN A N 1
ATOM 2169 C CA . ASN A 1 262 ? -4.056 -13.206 -16.784 1.00 40.72 262 ASN A CA 1
ATOM 2170 C C . ASN A 1 262 ? -4.121 -12.637 -15.356 1.00 40.72 262 ASN A C 1
ATOM 2172 O O . ASN A 1 262 ? -4.584 -13.332 -14.453 1.00 40.72 262 ASN A O 1
ATOM 2176 N N . PHE A 1 263 ? -3.673 -11.392 -15.136 1.00 50.88 263 PHE A N 1
ATOM 2177 C CA . PHE A 1 263 ? -3.884 -10.693 -13.859 1.00 50.88 263 PHE A CA 1
ATOM 2178 C C . PHE A 1 263 ? -5.365 -10.308 -13.777 1.00 50.88 263 PHE A C 1
ATOM 2180 O O . PHE A 1 263 ? -5.786 -9.166 -14.000 1.00 50.88 263 PHE A O 1
ATOM 2187 N N . ASP A 1 264 ? -6.182 -11.338 -13.610 1.00 55.72 264 ASP A N 1
ATOM 2188 C CA . ASP A 1 264 ? -7.532 -11.254 -13.130 1.00 55.72 264 ASP A CA 1
ATOM 2189 C C . ASP A 1 264 ? -7.401 -11.263 -11.616 1.00 55.72 264 ASP A C 1
ATOM 2191 O O . ASP A 1 264 ? -7.028 -12.273 -11.019 1.00 55.72 264 ASP A O 1
ATOM 2195 N N . TYR A 1 265 ? -7.713 -10.128 -10.995 1.00 58.06 265 TYR A N 1
ATOM 2196 C CA . TYR A 1 265 ? -7.807 -9.996 -9.544 1.00 58.06 265 TYR A CA 1
ATOM 2197 C C . TYR A 1 265 ? -8.699 -11.084 -8.902 1.00 58.06 265 TYR A C 1
ATOM 2199 O O . TYR A 1 265 ? -8.711 -11.227 -7.681 1.00 58.06 265 TYR A O 1
ATOM 2207 N N . LYS A 1 266 ? -9.449 -11.852 -9.710 1.00 46.78 266 LYS A N 1
ATOM 2208 C CA . LYS A 1 266 ? -10.291 -12.979 -9.306 1.00 46.78 266 LYS A CA 1
ATOM 2209 C C . LYS A 1 266 ? -9.645 -14.373 -9.382 1.00 46.78 266 LYS A C 1
ATOM 2211 O O . LYS A 1 266 ? -10.175 -15.258 -8.707 1.00 46.78 266 LYS A O 1
ATOM 2216 N N . ASN A 1 267 ? -8.547 -14.569 -10.125 1.00 39.84 267 ASN A N 1
ATOM 2217 C CA . ASN A 1 267 ? -7.982 -15.897 -10.444 1.00 39.84 267 ASN A CA 1
ATOM 2218 C C . ASN A 1 267 ? -6.504 -16.100 -10.046 1.00 39.84 267 ASN A C 1
ATOM 2220 O O . ASN A 1 267 ? -5.902 -17.069 -10.492 1.00 39.84 267 ASN A O 1
ATOM 2224 N N . ALA A 1 268 ? -5.900 -15.228 -9.234 1.00 40.84 268 ALA A N 1
ATOM 2225 C CA . ALA A 1 268 ? -4.591 -15.531 -8.646 1.00 40.84 268 ALA A CA 1
ATOM 2226 C C . ALA A 1 268 ? -4.739 -16.645 -7.586 1.00 40.84 268 ALA A C 1
ATOM 2228 O O . ALA A 1 268 ? -5.596 -16.543 -6.702 1.00 40.84 268 ALA A O 1
ATOM 2229 N N . ASP A 1 269 ? -3.955 -17.716 -7.726 1.00 37.72 269 ASP A N 1
ATOM 2230 C CA . ASP A 1 269 ? -4.062 -18.966 -6.968 1.00 37.72 269 ASP A CA 1
ATOM 2231 C C . ASP A 1 269 ? -3.948 -18.789 -5.447 1.00 37.72 269 ASP A C 1
ATOM 2233 O O . ASP A 1 269 ? -3.054 -18.115 -4.936 1.00 37.72 269 ASP A O 1
ATOM 2237 N N . VAL A 1 270 ? -4.829 -19.481 -4.716 1.00 40.00 270 VAL A N 1
ATOM 2238 C CA . VAL A 1 270 ? -4.674 -19.767 -3.284 1.00 40.00 270 VAL A CA 1
ATOM 2239 C C . VAL A 1 270 ? -4.864 -21.264 -3.082 1.00 40.00 270 VAL A C 1
ATOM 2241 O O . VAL A 1 270 ? -5.893 -21.829 -3.456 1.00 40.00 270 VAL A O 1
ATOM 2244 N N . ASN A 1 271 ? -3.863 -21.883 -2.462 1.00 32.91 271 ASN A N 1
ATOM 2245 C CA . ASN A 1 271 ? -3.896 -23.265 -2.007 1.00 32.91 271 ASN A CA 1
ATOM 2246 C C . ASN A 1 271 ? -5.004 -23.421 -0.931 1.00 32.91 271 ASN A C 1
ATOM 2248 O O . ASN A 1 271 ? -4.993 -22.648 0.029 1.00 32.91 271 ASN A O 1
ATOM 2252 N N . PRO A 1 272 ? -5.966 -24.359 -1.037 1.00 30.69 272 PRO A N 1
ATOM 2253 C CA . PRO A 1 272 ? -7.220 -24.296 -0.268 1.00 30.69 272 PRO A CA 1
ATOM 2254 C C . PRO A 1 272 ? -7.165 -24.694 1.221 1.00 30.69 272 PRO A C 1
ATOM 2256 O O . PRO A 1 272 ? -8.218 -24.927 1.811 1.00 30.69 272 PRO A O 1
ATOM 2259 N N . GLU A 1 273 ? -6.003 -24.839 1.858 1.00 33.06 273 GLU A N 1
ATOM 2260 C CA . GLU A 1 273 ? -5.933 -25.668 3.077 1.00 33.06 273 GLU A CA 1
ATOM 2261 C C . GLU A 1 273 ? -6.238 -24.984 4.424 1.00 33.06 273 GLU A C 1
ATOM 2263 O O . GLU A 1 273 ? -6.399 -25.690 5.417 1.00 33.06 273 GLU A O 1
ATOM 2268 N N . ASP A 1 274 ? -6.442 -23.666 4.502 1.00 35.44 274 ASP A N 1
ATOM 2269 C CA . ASP A 1 274 ? -6.559 -22.994 5.815 1.00 35.44 274 ASP A CA 1
ATOM 2270 C C . ASP A 1 274 ? -7.982 -22.622 6.280 1.00 35.44 274 ASP A C 1
ATOM 2272 O O . ASP A 1 274 ? -8.147 -22.099 7.384 1.00 35.44 274 ASP A O 1
ATOM 2276 N N . GLU A 1 275 ? -9.043 -22.916 5.517 1.00 33.06 275 GLU A N 1
ATOM 2277 C CA . GLU A 1 275 ? -10.419 -22.566 5.933 1.00 33.06 275 GLU A CA 1
ATOM 2278 C C . GLU A 1 275 ? -11.159 -23.644 6.747 1.00 33.06 275 GLU A C 1
ATOM 2280 O O . GLU A 1 275 ? -12.282 -23.400 7.186 1.00 33.06 275 GLU A O 1
ATOM 2285 N N . ASN A 1 276 ? -10.553 -24.806 7.031 1.00 31.84 276 ASN A N 1
ATOM 2286 C CA . ASN A 1 276 ? -11.286 -25.931 7.633 1.00 31.84 276 ASN A CA 1
ATOM 2287 C C . ASN A 1 276 ? -10.700 -26.494 8.939 1.00 31.84 276 ASN A C 1
ATOM 2289 O O . ASN A 1 276 ? -10.625 -27.706 9.138 1.00 31.84 276 ASN A O 1
ATOM 2293 N N . ARG A 1 277 ? -10.364 -25.621 9.897 1.00 30.38 277 ARG A N 1
ATOM 2294 C CA . ARG A 1 277 ? -10.306 -26.007 11.321 1.00 30.38 277 ARG A CA 1
ATOM 2295 C C . ARG A 1 277 ? -11.419 -25.331 12.110 1.00 30.38 277 ARG A C 1
ATOM 2297 O O . ARG A 1 277 ? -11.217 -24.374 12.850 1.00 30.38 277 ARG A O 1
ATOM 2304 N N . SER A 1 278 ? -12.617 -25.881 11.934 1.00 29.72 278 SER A N 1
ATOM 2305 C CA . SER A 1 278 ? -13.721 -25.718 12.873 1.00 29.72 278 SER A CA 1
ATOM 2306 C C . SER A 1 278 ? -13.346 -26.411 14.185 1.00 29.72 278 SER A C 1
ATOM 2308 O O . SER A 1 278 ? -13.215 -27.634 14.233 1.00 29.72 278 SER A O 1
ATOM 2310 N N . TYR A 1 279 ? -13.135 -25.633 15.246 1.00 31.73 279 TYR A N 1
ATOM 2311 C CA . TYR A 1 279 ? -13.062 -26.157 16.607 1.00 31.73 279 TYR A CA 1
ATOM 2312 C C . TYR A 1 279 ? -14.479 -26.534 17.051 1.00 31.73 279 TYR A C 1
ATOM 2314 O O . TYR A 1 279 ? -15.197 -25.728 17.644 1.00 31.73 279 TYR A O 1
ATOM 2322 N N . MET A 1 280 ? -14.889 -27.765 16.747 1.00 28.97 280 MET A N 1
ATOM 2323 C CA . MET A 1 280 ? -15.937 -28.428 17.512 1.00 28.97 280 MET A CA 1
ATOM 2324 C C . MET A 1 280 ? -15.356 -28.804 18.875 1.00 28.97 280 MET A C 1
ATOM 2326 O O . MET A 1 280 ? -14.380 -29.545 18.971 1.00 28.97 280 MET A O 1
ATOM 2330 N N . VAL A 1 281 ? -15.941 -28.241 19.929 1.00 33.50 281 VAL A N 1
ATOM 2331 C CA . VAL A 1 281 ? -15.742 -28.687 21.307 1.00 33.50 281 VAL A CA 1
ATOM 2332 C C . VAL A 1 281 ? -16.584 -29.948 21.477 1.00 33.50 281 VAL A C 1
ATOM 2334 O O . VAL A 1 281 ? -17.801 -29.858 21.623 1.00 33.50 281 VAL A O 1
ATOM 2337 N N . GLU A 1 282 ? -15.948 -31.116 21.428 1.00 30.20 282 GLU A N 1
ATOM 2338 C CA . GLU A 1 282 ? -16.549 -32.348 21.936 1.00 30.20 282 GLU A CA 1
ATOM 2339 C C . GLU A 1 282 ? -16.474 -32.336 23.462 1.00 30.20 282 GLU A C 1
ATOM 2341 O O . GLU A 1 282 ? -15.414 -32.391 24.086 1.00 30.20 282 GLU A O 1
ATOM 2346 N N . SER A 1 283 ? -17.648 -32.190 24.059 1.00 36.62 283 SER A N 1
ATOM 2347 C CA . SER A 1 283 ? -17.924 -32.494 25.449 1.00 36.62 283 SER A CA 1
ATOM 2348 C C . SER A 1 283 ? -18.077 -34.004 25.601 1.00 36.62 283 SER A C 1
ATOM 2350 O O . SER A 1 283 ? -19.149 -34.525 25.303 1.00 36.62 283 SER A O 1
ATOM 2352 N N . ASP A 1 284 ? -17.052 -34.673 26.124 1.00 32.44 284 ASP A N 1
ATOM 2353 C CA . ASP A 1 284 ? -17.187 -36.028 26.655 1.00 32.44 284 ASP A CA 1
ATOM 2354 C C . ASP A 1 284 ? -17.103 -36.005 28.183 1.00 32.44 284 ASP A C 1
ATOM 2356 O O . ASP A 1 284 ? -16.052 -35.928 28.817 1.00 32.44 284 ASP A O 1
ATOM 2360 N N . SER A 1 285 ? -18.291 -36.050 28.774 1.00 37.09 285 SER A N 1
ATOM 2361 C CA . SER A 1 285 ? -18.555 -36.661 30.069 1.00 37.09 285 SER A CA 1
ATOM 2362 C C . SER A 1 285 ? -18.390 -38.177 29.976 1.00 37.09 285 SER A C 1
ATOM 2364 O O . SER A 1 285 ? -18.961 -38.740 29.054 1.00 37.09 285 SER A O 1
ATOM 2366 N N . HIS A 1 286 ? -17.720 -38.798 30.950 1.00 37.84 286 HIS A N 1
ATOM 2367 C CA . HIS A 1 286 ? -17.845 -40.160 31.532 1.00 37.84 286 HIS A CA 1
ATOM 2368 C C . HIS A 1 286 ? -16.531 -40.362 32.321 1.00 37.84 286 HIS A C 1
ATOM 2370 O O . HIS A 1 286 ? -15.474 -40.008 31.815 1.00 37.84 286 HIS A O 1
ATOM 2376 N N . GLY A 1 287 ? -16.437 -40.860 33.547 1.00 36.50 287 GLY A N 1
ATOM 2377 C CA . GLY A 1 287 ? -17.307 -41.502 34.524 1.00 36.50 287 GLY A CA 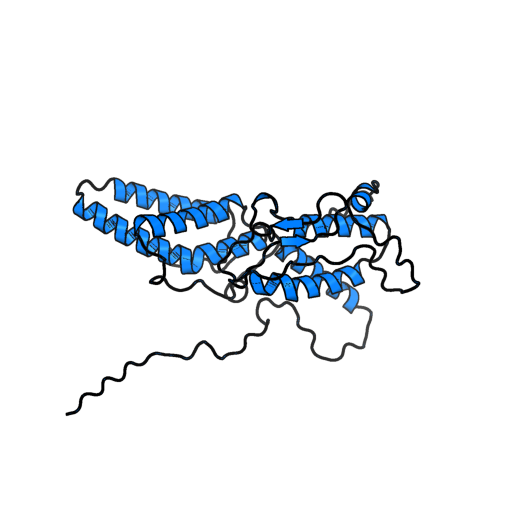1
ATOM 2378 C C . GLY A 1 287 ? -16.366 -41.965 35.640 1.00 36.50 287 GLY A C 1
ATOM 2379 O O . GLY A 1 287 ? -15.204 -42.296 35.308 1.00 36.50 287 GLY A O 1
#

pLDDT: mean 81.94, std 21.91, range [28.97, 98.31]

Secondary structure (DSSP, 8-state):
--SS--SB---HHHHHHHHHHHHHHHHHHHT-S-HHHHHHHHHHHHHHHHHHIIIIIHHHHHHHHHTTSS-HHHHHHHHHHHHHHHHHHT--STTSPPP-S-HHHH-SB---PPP----SS----THHHHTB---TT---S-SS--SSPPPEEPPP-TTS---EEE--BSS--EEETTSGGGTTHHHHHHHHHHHHHHHHT---HHHHHHHHHHHHHHTGGGTTSSS--GGGTTHHHHHHHHHHHHHHHTTS-S---S------TTTS---STTS------------

Foldseek 3Di:
DPPDDALEADAQVVLVVVVVVLVVLLVVLVPDPDPVSSVVSLLVSLLVLLLCLQAPVLLSQLVSQLLQRYDPVSNVVSVVSNVVSCVVNVHPCPPHDHYDPLSLQRRPDYDRAADDQPPDDQCPDLVLVLQFQFPPPPPDPDPLDDRHDEKDWDQADPVRATAWIAAGTPPDGIDGQLDLVLAQVVVVRVSSSVSNCSNVVHDCLSVLVVNLVVCVVPPVVRSRPPRRGSNSGSVVSSVVVSLCVVVVVVPPDPDDDDDDDRPPSNDDDDDPPPPPDDPDDDDDDDD

Organism: NCBI:txid7396